Protein AF-A0A423M5M8-F1 (afdb_monomer_lite)

pLDDT: mean 90.84, std 7.81, range [56.66, 98.31]

Organism: Pseudomonas fluorescens (NCBI:txid294)

Structure (mmCIF, N/CA/C/O backbone):
data_AF-A0A423M5M8-F1
#
_entry.id   AF-A0A423M5M8-F1
#
loop_
_atom_site.group_PDB
_atom_site.id
_atom_site.type_symbol
_atom_site.label_atom_id
_atom_site.label_alt_id
_atom_site.label_comp_id
_atom_site.label_asym_id
_atom_site.label_entity_id
_atom_site.label_seq_id
_atom_site.pdbx_PDB_ins_code
_atom_site.Cartn_x
_atom_site.Cartn_y
_atom_site.Cartn_z
_atom_site.occupancy
_atom_site.B_iso_or_equiv
_atom_site.auth_seq_id
_atom_site.auth_comp_id
_atom_site.auth_asym_id
_atom_site.auth_atom_id
_atom_site.pdbx_PDB_model_num
ATOM 1 N N . MET A 1 1 ? -7.072 -20.981 -3.050 1.00 56.66 1 MET A N 1
ATOM 2 C CA . MET A 1 1 ? -8.425 -20.392 -2.879 1.00 56.66 1 MET A CA 1
ATOM 3 C C . MET A 1 1 ? -8.208 -18.982 -2.385 1.00 56.66 1 MET A C 1
ATOM 5 O O . MET A 1 1 ? -7.319 -18.804 -1.570 1.00 56.66 1 MET A O 1
ATOM 9 N N . ALA A 1 2 ? -8.952 -18.030 -2.943 1.00 72.06 2 ALA A N 1
ATOM 10 C CA . ALA A 1 2 ? -8.516 -16.646 -3.046 1.00 72.06 2 ALA A CA 1
ATOM 11 C C . ALA A 1 2 ? -8.427 -15.921 -1.700 1.00 72.06 2 ALA A C 1
ATOM 13 O O . ALA A 1 2 ? -9.328 -16.033 -0.861 1.00 72.06 2 ALA A O 1
ATOM 14 N N . TYR A 1 3 ? -7.365 -15.135 -1.539 1.00 82.31 3 TYR A N 1
ATOM 15 C CA . TYR A 1 3 ? -7.350 -14.000 -0.627 1.00 82.31 3 TYR A CA 1
ATOM 16 C C . TYR A 1 3 ? -8.689 -13.248 -0.700 1.00 82.31 3 TYR A C 1
ATOM 18 O O . TYR A 1 3 ? -9.154 -12.876 -1.778 1.00 82.31 3 TYR A O 1
ATOM 26 N N . ILE A 1 4 ? -9.324 -13.040 0.455 1.00 90.00 4 ILE A N 1
ATOM 27 C CA . ILE A 1 4 ? -10.526 -12.210 0.566 1.00 90.00 4 ILE A CA 1
ATOM 28 C C . ILE A 1 4 ? -10.063 -10.833 1.016 1.00 90.00 4 ILE A C 1
ATOM 30 O O . ILE A 1 4 ? -9.438 -10.716 2.075 1.00 90.00 4 ILE A O 1
ATOM 34 N N . ASN A 1 5 ? -10.377 -9.803 0.229 1.00 90.75 5 ASN A N 1
ATOM 35 C CA . ASN A 1 5 ? -10.115 -8.428 0.626 1.00 90.75 5 ASN A CA 1
ATOM 36 C C . ASN A 1 5 ? -10.817 -8.163 1.973 1.00 90.75 5 ASN A C 1
ATOM 38 O O . ASN A 1 5 ? -12.004 -8.463 2.090 1.00 90.75 5 ASN A O 1
ATOM 42 N N . PRO A 1 6 ? -10.122 -7.639 3.000 1.00 94.12 6 PRO A N 1
ATOM 43 C CA . PRO A 1 6 ? -10.708 -7.363 4.309 1.00 94.12 6 PRO A CA 1
ATOM 44 C C . PRO A 1 6 ? -12.033 -6.586 4.283 1.00 94.12 6 PRO A C 1
ATOM 46 O O . PRO A 1 6 ? -12.882 -6.839 5.133 1.00 94.12 6 PRO A O 1
ATOM 49 N N . GLU A 1 7 ? -12.252 -5.723 3.289 1.00 95.81 7 GLU A N 1
ATOM 50 C CA . GLU A 1 7 ? -13.518 -4.991 3.108 1.00 95.81 7 GLU A CA 1
ATOM 51 C C . GLU A 1 7 ? -14.724 -5.907 2.803 1.00 95.81 7 GLU A C 1
ATOM 53 O O . GLU A 1 7 ? -15.865 -5.577 3.120 1.00 95.81 7 GLU A O 1
ATOM 58 N N . ASP A 1 8 ? -14.485 -7.104 2.263 1.00 95.12 8 ASP A N 1
ATOM 59 C CA . ASP A 1 8 ? -15.524 -8.082 1.913 1.00 95.12 8 ASP A CA 1
ATOM 60 C C . ASP A 1 8 ? -15.810 -9.083 3.053 1.00 95.12 8 ASP A C 1
ATOM 62 O O . ASP A 1 8 ? -16.621 -10.010 2.930 1.00 95.12 8 ASP A O 1
ATOM 66 N N . VAL A 1 9 ? -15.146 -8.923 4.202 1.00 94.62 9 VAL A N 1
ATOM 67 C CA . VAL A 1 9 ? -15.199 -9.864 5.327 1.00 94.62 9 VAL A CA 1
ATOM 68 C C . VAL A 1 9 ? -16.325 -9.471 6.273 1.00 94.62 9 VAL A C 1
ATOM 70 O O . VAL A 1 9 ? -16.150 -8.719 7.233 1.00 94.62 9 VAL A O 1
ATOM 73 N N . VAL A 1 10 ? -17.503 -10.023 5.998 1.00 94.06 10 VAL A N 1
ATOM 74 C CA . VAL A 1 10 ? -18.759 -9.657 6.676 1.00 94.06 10 VAL A CA 1
ATOM 75 C C . VAL A 1 10 ? -19.298 -10.729 7.629 1.00 94.06 10 VAL A C 1
ATOM 77 O O . VAL A 1 10 ? -20.388 -10.578 8.174 1.00 94.06 10 VAL A O 1
ATOM 80 N N . ALA A 1 11 ? -18.591 -11.846 7.812 1.00 91.44 11 ALA A N 1
ATOM 81 C CA . ALA A 1 11 ? -19.034 -12.903 8.717 1.00 91.44 11 ALA A CA 1
ATOM 82 C C . ALA A 1 11 ? -18.602 -12.636 10.176 1.00 91.44 11 ALA A C 1
ATOM 84 O O . ALA A 1 11 ? -17.539 -12.051 10.385 1.00 91.44 11 ALA A O 1
ATOM 85 N N . PRO A 1 12 ? -19.380 -13.119 11.168 1.00 90.44 12 PRO A N 1
ATOM 86 C CA . PRO A 1 12 ? -20.739 -13.651 11.041 1.00 90.44 12 PRO A CA 1
ATOM 87 C C . PRO A 1 12 ? -21.765 -12.530 10.810 1.00 90.44 12 PRO A C 1
ATOM 89 O O . PRO A 1 12 ? -21.898 -11.620 11.622 1.00 90.44 12 PRO A O 1
ATOM 92 N N . LYS A 1 13 ? -22.561 -12.649 9.738 1.00 88.88 13 LYS A N 1
ATOM 93 C CA . LYS A 1 13 ? -23.478 -11.589 9.269 1.00 88.88 13 LYS A CA 1
ATOM 94 C C . LYS A 1 13 ? -24.554 -11.173 10.279 1.00 88.88 13 LYS A C 1
ATOM 96 O O . LYS A 1 13 ? -25.127 -10.100 10.145 1.00 88.88 13 LYS A O 1
ATOM 101 N N . SER A 1 14 ? -24.881 -12.044 11.235 1.00 89.75 14 SER A N 1
ATOM 102 C CA . SER A 1 14 ? -25.900 -11.778 12.256 1.00 89.75 14 SER A CA 1
ATOM 103 C C . SER A 1 14 ? -25.429 -10.806 13.334 1.00 89.75 14 SER A C 1
ATOM 105 O O . SER A 1 14 ? -26.256 -10.090 13.883 1.00 89.75 14 SER A O 1
ATOM 107 N N . SER A 1 15 ? -24.128 -10.800 13.629 1.00 93.06 15 SER A N 1
ATOM 108 C CA . SER A 1 15 ? -23.558 -10.067 14.764 1.00 93.06 15 SER A CA 1
ATOM 109 C C . SER A 1 15 ? -22.590 -8.984 14.318 1.00 93.06 15 SER A C 1
ATOM 111 O O . SER A 1 15 ? -22.564 -7.915 14.915 1.00 93.06 15 SER A O 1
ATOM 113 N N . TRP A 1 16 ? -21.822 -9.231 13.256 1.00 95.75 16 TRP A N 1
ATOM 114 C CA . TRP A 1 16 ? -20.805 -8.312 12.763 1.00 95.75 16 TRP A CA 1
ATOM 115 C C . TRP A 1 16 ? -21.331 -7.406 11.648 1.00 95.75 16 TRP A C 1
ATOM 117 O O . TRP A 1 16 ? -21.918 -7.876 10.669 1.00 95.75 16 TRP A O 1
ATOM 127 N N . LYS A 1 17 ? -21.038 -6.108 11.757 1.00 96.81 17 LYS A N 1
ATOM 128 C CA . LYS A 1 17 ? -21.175 -5.126 10.676 1.00 96.81 17 LYS A CA 1
ATOM 129 C C . LYS A 1 17 ? -19.861 -4.364 10.533 1.00 96.81 17 LYS A C 1
ATOM 131 O O . LYS A 1 17 ? -19.482 -3.606 11.423 1.00 96.81 17 LYS A O 1
ATOM 136 N N . LEU A 1 18 ? -19.178 -4.557 9.407 1.00 96.81 18 LEU A N 1
ATOM 137 C CA . LEU A 1 18 ? -17.964 -3.812 9.083 1.00 96.81 18 LEU A CA 1
ATOM 138 C C . LEU A 1 18 ? -18.305 -2.335 8.840 1.00 96.81 18 LEU A C 1
ATOM 140 O O . LEU A 1 18 ? -19.250 -2.038 8.109 1.00 96.81 18 LEU A O 1
ATOM 144 N N . LYS A 1 19 ? -17.531 -1.421 9.432 1.00 96.12 19 LYS A N 1
ATOM 145 C CA . LYS A 1 19 ? -17.612 0.016 9.141 1.00 96.12 19 LYS A CA 1
ATOM 146 C C . LYS A 1 19 ? -16.451 0.494 8.285 1.00 96.12 19 LYS A C 1
ATOM 148 O O . LYS A 1 19 ? -16.680 1.221 7.323 1.00 96.12 19 LYS A O 1
ATOM 153 N N . LYS A 1 20 ? -15.224 0.127 8.658 1.00 94.50 20 LYS A N 1
ATOM 154 C CA . LYS A 1 20 ? -14.005 0.558 7.967 1.00 94.50 20 LYS A CA 1
ATOM 155 C C . LYS A 1 20 ? -12.841 -0.371 8.284 1.00 94.50 20 LYS A C 1
ATOM 157 O O . LYS A 1 20 ? -12.596 -0.653 9.454 1.00 94.50 20 LYS A O 1
ATOM 162 N N . VAL A 1 21 ? -12.061 -0.765 7.281 1.00 94.44 21 VAL A N 1
ATOM 163 C CA . VAL A 1 21 ? -10.731 -1.342 7.517 1.00 94.44 21 VAL A CA 1
ATOM 164 C C . VAL A 1 21 ? -9.745 -0.201 7.775 1.00 94.44 21 VAL A C 1
ATOM 166 O O . VAL A 1 21 ? -9.558 0.686 6.946 1.00 94.44 21 VAL A O 1
ATOM 169 N N . ILE A 1 22 ? -9.134 -0.197 8.960 1.00 91.69 22 ILE A N 1
ATOM 170 C CA . ILE A 1 22 ? -8.208 0.856 9.410 1.00 91.69 22 ILE A CA 1
ATOM 171 C C . ILE A 1 22 ? -6.735 0.464 9.243 1.00 91.69 22 ILE A C 1
ATOM 173 O O . ILE A 1 22 ? -5.862 1.319 9.322 1.00 91.69 22 ILE A O 1
ATOM 177 N N . HIS A 1 23 ? -6.450 -0.815 8.988 1.00 89.56 23 HIS A N 1
ATOM 178 C CA . HIS A 1 23 ? -5.115 -1.304 8.652 1.00 89.56 23 HIS A CA 1
ATOM 179 C C . HIS A 1 23 ? -5.216 -2.584 7.822 1.00 89.56 23 HIS A C 1
ATOM 181 O O . HIS A 1 23 ? -6.032 -3.449 8.137 1.00 89.56 23 HIS A O 1
ATOM 187 N N . ASN A 1 24 ? -4.393 -2.732 6.781 1.00 89.56 24 ASN A N 1
ATOM 188 C CA . ASN A 1 24 ? -4.392 -3.924 5.931 1.00 89.56 24 ASN A CA 1
ATOM 189 C C . ASN A 1 24 ? -3.022 -4.154 5.283 1.00 89.56 24 ASN A C 1
ATOM 191 O O . ASN A 1 24 ? -2.654 -3.444 4.351 1.00 89.56 24 ASN A O 1
ATOM 195 N N . THR A 1 25 ? -2.312 -5.196 5.720 1.00 83.25 25 THR A N 1
ATOM 196 C CA . THR A 1 25 ? -1.010 -5.600 5.154 1.00 83.25 25 THR A CA 1
ATOM 197 C C . THR A 1 25 ? -1.120 -6.613 4.010 1.00 83.25 25 THR A C 1
ATOM 199 O O . THR A 1 25 ? -0.136 -7.252 3.659 1.00 83.25 25 THR A O 1
ATOM 202 N N . LYS A 1 26 ? -2.305 -6.729 3.395 1.00 84.75 26 LYS A N 1
ATOM 203 C CA . LYS A 1 26 ? -2.585 -7.536 2.195 1.00 84.75 26 LYS A CA 1
ATOM 204 C C . LYS A 1 26 ? -2.387 -9.040 2.417 1.00 84.75 26 LYS A C 1
ATOM 206 O O . LYS A 1 26 ? -2.650 -9.535 3.517 1.00 84.75 26 LYS A O 1
ATOM 211 N N . GLN A 1 27 ? -2.107 -9.784 1.346 1.00 86.38 27 GLN A N 1
ATOM 212 C CA . GLN A 1 27 ? -2.119 -11.246 1.341 1.00 86.38 27 GLN A CA 1
ATOM 213 C C . GLN A 1 27 ? -1.123 -11.824 2.353 1.00 86.38 27 GLN A C 1
ATOM 215 O O . GLN A 1 27 ? 0.003 -11.352 2.460 1.00 86.38 27 GLN A O 1
ATOM 220 N N . GLY A 1 28 ? -1.541 -12.842 3.108 1.00 80.75 28 GLY A N 1
ATOM 221 C CA . GLY A 1 28 ? -0.717 -13.499 4.134 1.00 80.75 28 GLY A CA 1
ATOM 222 C C . GLY A 1 28 ? -0.375 -12.628 5.354 1.00 80.75 28 GLY A C 1
ATOM 223 O O . GLY A 1 28 ? 0.246 -13.110 6.297 1.00 80.75 28 GLY A O 1
ATOM 224 N N . GLY A 1 29 ? -0.781 -11.356 5.353 1.00 86.31 29 GLY A N 1
ATOM 225 C CA . GLY A 1 29 ? -0.588 -10.419 6.451 1.00 86.31 29 GLY A CA 1
ATOM 226 C C . GLY A 1 29 ? -1.736 -10.443 7.459 1.00 86.31 29 GLY A C 1
ATOM 227 O O . GLY A 1 29 ? -2.343 -11.471 7.750 1.00 86.31 29 GLY A O 1
ATOM 228 N N . TRP A 1 30 ? -2.068 -9.273 7.987 1.00 92.94 30 TRP A N 1
ATOM 229 C CA . TRP A 1 30 ? -3.148 -9.049 8.937 1.00 92.94 30 TRP A CA 1
ATOM 230 C C . TRP A 1 30 ? -3.881 -7.745 8.643 1.00 92.94 30 TRP A C 1
ATOM 232 O O . TRP A 1 30 ? -3.455 -6.903 7.846 1.00 92.94 30 TRP A O 1
ATOM 242 N N . SER A 1 31 ? -5.041 -7.584 9.256 1.00 94.44 31 SER A N 1
ATOM 243 C CA . SER A 1 31 ? -5.861 -6.392 9.110 1.00 94.44 31 SER A CA 1
ATOM 244 C C . SER A 1 31 ? -6.556 -6.040 10.412 1.00 94.44 31 SER A C 1
ATOM 246 O O . SER A 1 31 ? -6.856 -6.920 11.222 1.00 94.44 31 SER A O 1
ATOM 248 N N . ALA A 1 32 ? -6.819 -4.749 10.582 1.00 96.31 32 ALA A N 1
ATOM 249 C CA . ALA A 1 32 ? -7.646 -4.198 11.640 1.00 96.31 32 ALA A CA 1
ATOM 250 C C . ALA A 1 32 ? -8.835 -3.463 11.037 1.00 96.31 32 ALA A C 1
ATOM 252 O O . ALA A 1 32 ? -8.697 -2.781 10.019 1.00 96.31 32 ALA A O 1
ATOM 253 N N . ALA A 1 33 ? -9.983 -3.563 11.690 1.00 97.12 33 ALA A N 1
ATOM 254 C CA . ALA A 1 33 ? -11.192 -2.880 11.285 1.00 97.12 33 ALA A CA 1
ATOM 255 C C . ALA A 1 33 ? -11.954 -2.310 12.475 1.00 97.12 33 ALA A C 1
ATOM 257 O O . ALA A 1 33 ? -11.943 -2.858 13.576 1.00 97.12 33 ALA A O 1
ATOM 258 N N . GLU A 1 34 ? -12.665 -1.227 12.201 1.00 97.00 34 GLU A N 1
ATOM 259 C CA . GLU A 1 34 ? -13.761 -0.741 13.018 1.00 97.00 34 GLU A CA 1
ATOM 260 C C . GLU A 1 34 ? -15.061 -1.349 12.506 1.00 97.00 34 GLU A C 1
ATOM 262 O O . GLU A 1 34 ? -15.313 -1.434 11.297 1.00 97.00 34 GLU A O 1
ATOM 267 N N . GLY A 1 35 ? -15.909 -1.758 13.436 1.00 96.50 35 GLY A N 1
ATOM 268 C CA . GLY A 1 35 ? -17.225 -2.283 13.126 1.00 96.50 35 GLY A CA 1
ATOM 269 C C . GLY A 1 35 ? -18.118 -2.282 14.349 1.00 96.50 35 GLY A C 1
ATOM 270 O O . GLY A 1 35 ? -17.751 -1.764 15.404 1.00 96.50 35 GLY A O 1
ATOM 271 N N . SER A 1 36 ? -19.290 -2.889 14.206 1.00 96.50 36 SER A N 1
ATOM 272 C CA . SER A 1 36 ? -20.136 -3.211 15.345 1.00 96.50 36 SER A CA 1
ATOM 273 C C . SER A 1 36 ? -20.325 -4.712 15.496 1.00 96.50 36 SER A C 1
ATOM 275 O O . SER A 1 36 ? -20.532 -5.432 14.516 1.00 96.50 36 SER A O 1
ATOM 277 N N . TRP A 1 37 ? -20.237 -5.178 16.739 1.00 95.56 37 TRP A N 1
ATOM 278 C CA . TRP A 1 37 ? -20.591 -6.529 17.146 1.00 95.56 37 TRP A CA 1
ATOM 279 C C . TRP A 1 37 ? -21.814 -6.466 18.057 1.00 95.56 37 TRP A C 1
ATOM 281 O O . TRP A 1 37 ? -21.733 -5.890 19.140 1.00 95.56 37 TRP A O 1
ATOM 291 N N . ASP A 1 38 ? -22.936 -7.041 17.622 1.00 93.00 38 ASP A N 1
ATOM 292 C CA . ASP A 1 38 ? -24.222 -6.980 18.333 1.00 93.00 38 ASP A CA 1
ATOM 293 C C . ASP A 1 38 ? -24.565 -5.533 18.754 1.00 93.00 38 ASP A C 1
ATOM 295 O O . ASP A 1 38 ? -24.869 -5.243 19.907 1.00 93.00 38 ASP A O 1
ATOM 299 N N . GLU A 1 39 ? -24.452 -4.606 17.792 1.00 92.12 39 GLU A N 1
ATOM 300 C CA . GLU A 1 39 ? -24.707 -3.155 17.929 1.00 92.12 39 GLU A CA 1
ATOM 301 C C . GLU A 1 39 ? -23.716 -2.365 18.797 1.00 92.12 39 GLU A C 1
ATOM 303 O O . GLU A 1 39 ? -23.798 -1.139 18.857 1.00 92.12 39 GLU A O 1
ATOM 308 N N . ARG A 1 40 ? -22.724 -3.026 19.396 1.00 95.31 40 ARG A N 1
ATOM 309 C CA . ARG A 1 40 ? -21.637 -2.368 20.123 1.00 95.31 40 ARG A CA 1
ATOM 310 C C . ARG A 1 40 ? -20.467 -2.066 19.195 1.00 95.31 40 ARG A C 1
ATOM 312 O O . ARG A 1 40 ? -20.009 -2.954 18.483 1.00 95.31 40 ARG A O 1
ATOM 319 N N . GLU A 1 41 ? -19.968 -0.836 19.230 1.00 96.81 41 GLU A N 1
ATOM 320 C CA . GLU A 1 41 ? -18.749 -0.434 18.519 1.00 96.81 41 GLU A CA 1
ATOM 321 C C . GLU A 1 41 ? -17.533 -1.171 19.058 1.00 96.81 41 GLU A C 1
ATOM 323 O O . GLU A 1 41 ? -17.345 -1.236 20.272 1.00 96.81 41 GLU A O 1
ATOM 328 N N . VAL A 1 42 ? -16.718 -1.718 18.160 1.00 97.56 42 VAL A N 1
ATOM 329 C CA . VAL A 1 42 ? -15.532 -2.483 18.540 1.00 97.56 42 VAL A CA 1
ATOM 330 C C . VAL A 1 42 ? -14.394 -2.304 17.542 1.00 97.56 42 VAL A C 1
ATOM 332 O O . VAL A 1 42 ? -14.602 -2.089 16.342 1.00 97.56 42 VAL A O 1
ATOM 335 N N . LEU A 1 43 ? -13.175 -2.476 18.045 1.00 98.00 43 LEU A N 1
ATOM 336 C CA . LEU A 1 43 ? -12.007 -2.790 17.234 1.00 98.00 43 LEU A CA 1
ATOM 337 C C . LEU A 1 43 ? -11.956 -4.299 16.967 1.00 98.00 43 LEU A C 1
ATOM 339 O O . LEU A 1 43 ? -12.176 -5.108 17.871 1.00 98.00 43 LEU A O 1
ATOM 343 N N . ALA A 1 44 ? -11.613 -4.696 15.745 1.00 97.88 44 ALA A N 1
ATOM 344 C CA . ALA A 1 44 ? -11.451 -6.101 15.405 1.00 97.88 44 ALA A CA 1
ATOM 345 C C . ALA A 1 44 ? -10.205 -6.362 14.552 1.00 97.88 44 ALA A C 1
ATOM 347 O O . ALA A 1 44 ? -9.800 -5.525 13.748 1.00 97.88 44 ALA A O 1
ATOM 348 N N . LEU A 1 45 ? -9.597 -7.535 14.732 1.00 97.81 45 LEU A N 1
ATOM 349 C CA . LEU A 1 45 ? -8.353 -7.953 14.084 1.00 97.81 45 LEU A CA 1
ATOM 350 C C . LEU A 1 45 ? -8.525 -9.275 13.340 1.00 97.81 45 LEU A C 1
ATOM 352 O O . LEU A 1 45 ? -9.349 -10.113 13.711 1.00 97.81 45 LEU A O 1
ATOM 356 N N . ARG A 1 46 ? -7.706 -9.497 12.313 1.00 95.88 46 ARG A N 1
ATOM 357 C CA . ARG A 1 46 ? -7.603 -10.795 11.637 1.00 95.88 46 ARG A CA 1
ATOM 358 C C . ARG A 1 46 ? -6.263 -10.988 10.944 1.00 95.88 46 ARG A C 1
ATOM 360 O O . ARG A 1 46 ? -5.650 -10.026 10.502 1.00 95.88 46 ARG A O 1
ATOM 367 N N . TRP A 1 47 ? -5.882 -12.240 10.752 1.00 93.94 47 TRP A N 1
ATOM 368 C CA . TRP A 1 47 ? -4.918 -12.681 9.753 1.00 93.94 47 TRP A CA 1
ATOM 369 C C . TRP A 1 47 ? -5.604 -12.855 8.393 1.00 93.94 47 TRP A C 1
ATOM 371 O O . TRP A 1 47 ? -6.718 -13.387 8.275 1.00 93.94 47 TRP A O 1
ATOM 381 N N . ASN A 1 48 ? -4.937 -12.403 7.345 1.00 92.69 48 ASN A N 1
ATOM 382 C CA . ASN A 1 48 ? -5.393 -12.511 5.970 1.00 92.69 48 ASN A CA 1
ATOM 383 C C . ASN A 1 48 ? -5.002 -13.871 5.389 1.00 92.69 48 ASN A C 1
ATOM 385 O O . ASN A 1 48 ? -4.015 -14.473 5.797 1.00 92.69 48 ASN A O 1
ATOM 389 N N . GLY A 1 49 ? -5.805 -14.371 4.451 1.00 87.44 49 GLY A N 1
ATOM 390 C CA . GLY A 1 49 ? -5.388 -15.505 3.624 1.00 87.44 49 GLY A CA 1
ATOM 391 C C . GLY A 1 49 ? -4.376 -15.063 2.569 1.00 87.44 49 GLY A C 1
ATOM 392 O O . GLY A 1 49 ? -4.121 -13.867 2.410 1.00 87.44 49 GLY A O 1
ATOM 393 N N . SER A 1 50 ? -3.840 -16.010 1.815 1.00 82.94 50 SER A N 1
ATOM 394 C CA . SER A 1 50 ? -3.041 -15.742 0.619 1.00 82.94 50 SER A CA 1
ATOM 395 C C . SER A 1 50 ? -3.432 -16.705 -0.493 1.00 82.94 50 SER A C 1
ATOM 397 O O . SER A 1 50 ? -3.980 -17.779 -0.237 1.00 82.94 50 SER A O 1
ATOM 399 N N . ASP A 1 51 ? -3.118 -16.342 -1.733 1.00 80.25 51 ASP A N 1
ATOM 400 C CA . ASP A 1 51 ? -3.351 -17.228 -2.875 1.00 80.25 51 ASP A CA 1
ATOM 401 C C . ASP A 1 51 ? -2.382 -18.426 -2.898 1.00 80.25 51 ASP A C 1
ATOM 403 O O . ASP A 1 51 ? -2.672 -19.446 -3.529 1.00 80.25 51 ASP A O 1
ATOM 407 N N . SER A 1 52 ? -1.255 -18.324 -2.181 1.00 72.44 52 SER A N 1
ATOM 408 C CA . SER A 1 52 ? -0.211 -19.350 -2.068 1.00 72.44 52 SER A CA 1
ATOM 409 C C . SER A 1 52 ? -0.460 -20.394 -0.974 1.00 72.44 52 SER A C 1
ATOM 411 O O . SER A 1 52 ? 0.182 -21.444 -0.988 1.00 72.44 52 SER A O 1
ATOM 413 N N . GLU A 1 53 ? -1.381 -20.143 -0.042 1.00 71.38 53 GLU A N 1
ATOM 414 C CA . GLU A 1 53 ? -1.681 -21.037 1.078 1.00 71.38 53 GLU A CA 1
ATOM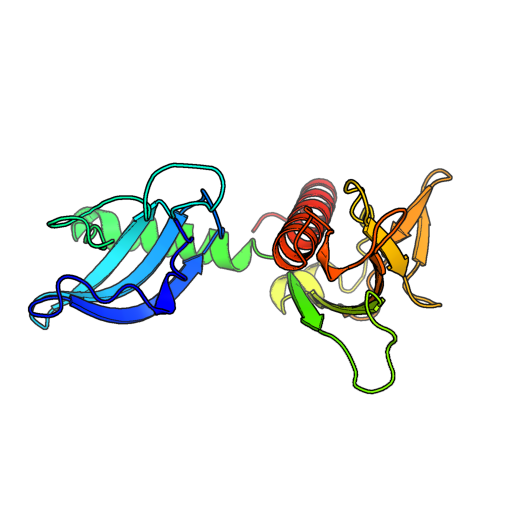 415 C C . GLU A 1 53 ? -3.121 -21.564 1.033 1.00 71.38 53 GLU A C 1
ATOM 417 O O . GLU A 1 53 ? -4.036 -21.002 0.425 1.00 71.38 53 GLU A O 1
ATOM 422 N N . THR A 1 54 ? -3.358 -22.691 1.702 1.00 70.38 54 THR A N 1
ATOM 423 C CA . THR A 1 54 ? -4.709 -23.234 1.854 1.00 70.38 54 THR A CA 1
ATOM 424 C C . THR A 1 54 ? -5.437 -22.530 2.999 1.00 70.38 54 THR A C 1
ATOM 426 O O . THR A 1 54 ? -5.306 -22.934 4.152 1.00 70.38 54 THR A O 1
ATOM 429 N N . GLY A 1 55 ? -6.244 -21.508 2.699 1.00 76.50 55 GLY A N 1
ATOM 430 C CA . GLY A 1 55 ? -7.174 -20.922 3.672 1.00 76.50 55 GLY A CA 1
ATOM 431 C C . GLY A 1 55 ? -7.531 -19.461 3.407 1.00 76.50 55 GLY A C 1
ATOM 432 O O . GLY A 1 55 ? -6.764 -18.709 2.824 1.00 76.50 55 GLY A O 1
ATOM 433 N N . VAL A 1 56 ? -8.698 -19.030 3.888 1.00 88.44 56 VAL A N 1
ATOM 434 C CA . VAL A 1 56 ? -9.210 -17.654 3.719 1.00 88.44 56 VAL A CA 1
ATOM 435 C C . VAL A 1 56 ? -8.709 -16.683 4.802 1.00 88.44 56 VAL A C 1
ATOM 437 O O . VAL A 1 56 ? -9.292 -15.616 5.005 1.00 88.44 56 VAL A O 1
ATOM 440 N N . GLY A 1 57 ? -7.644 -17.057 5.519 1.00 90.44 57 GLY A N 1
ATOM 441 C CA . GLY A 1 57 ? -7.112 -16.374 6.703 1.00 90.44 57 GLY A CA 1
ATOM 442 C C . GLY A 1 57 ? -7.737 -16.855 8.014 1.00 90.44 57 GLY A C 1
ATOM 443 O O . GLY A 1 57 ? -8.451 -17.854 8.034 1.00 90.44 57 GLY A O 1
ATOM 444 N N . ASN A 1 58 ? -7.453 -16.166 9.121 1.00 92.94 58 ASN A N 1
ATOM 445 C CA . ASN A 1 58 ? -7.923 -16.534 10.460 1.00 92.94 58 ASN A CA 1
ATOM 446 C C . ASN A 1 58 ? -8.279 -15.290 11.289 1.00 92.94 58 ASN A C 1
ATOM 448 O O . ASN A 1 58 ? -7.606 -14.278 11.148 1.00 92.94 58 ASN A O 1
ATOM 452 N N . PRO A 1 59 ? -9.257 -15.345 12.205 1.00 94.88 59 PRO A N 1
ATOM 453 C CA . PRO A 1 59 ? -10.080 -16.506 12.545 1.00 94.88 59 PRO A CA 1
ATOM 454 C C . PRO A 1 59 ? -11.074 -16.898 11.441 1.00 94.88 59 PRO A C 1
ATOM 456 O O . PRO A 1 59 ? -11.331 -16.145 10.500 1.00 94.88 59 PRO A O 1
ATOM 459 N N . GLN A 1 60 ? -11.649 -18.095 11.577 1.00 93.06 60 GLN A N 1
ATOM 460 C CA . GLN A 1 60 ? -12.732 -18.580 10.723 1.00 93.06 60 GLN A CA 1
ATOM 461 C C . GLN A 1 60 ? -13.905 -19.085 11.564 1.00 93.06 60 GLN A C 1
ATOM 463 O O . GLN A 1 60 ? -13.715 -19.711 12.605 1.00 93.06 60 GLN A O 1
ATOM 468 N N . SER A 1 61 ? -15.125 -18.869 11.077 1.00 89.50 61 SER A N 1
ATOM 469 C CA . SER A 1 61 ? -16.345 -19.464 11.624 1.00 89.50 61 SER A CA 1
ATOM 470 C C . SER A 1 61 ? -17.031 -20.266 10.528 1.00 89.50 61 SER A C 1
ATOM 472 O O . SER A 1 61 ? -17.448 -19.707 9.515 1.00 89.50 61 SER A O 1
ATOM 474 N N . ARG A 1 62 ? -17.114 -21.592 10.705 1.00 89.50 62 ARG A N 1
ATOM 475 C CA . ARG A 1 62 ? -17.687 -22.528 9.713 1.00 89.50 62 ARG A CA 1
ATOM 476 C C . ARG A 1 62 ? -17.072 -22.380 8.306 1.00 89.50 62 ARG A C 1
ATOM 478 O O . ARG A 1 62 ? -17.778 -22.470 7.311 1.00 89.50 62 ARG A O 1
ATOM 485 N N . GLY 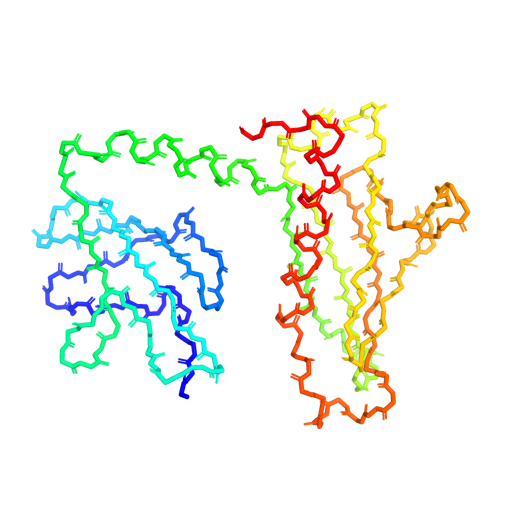A 1 63 ? -15.764 -22.122 8.235 1.00 88.81 63 GLY A N 1
ATOM 486 C CA . GLY A 1 63 ? -15.030 -21.929 6.975 1.00 88.81 63 GLY A CA 1
ATOM 487 C C . GLY A 1 63 ? -15.159 -20.534 6.352 1.00 88.81 63 GLY A C 1
ATOM 488 O O . GLY A 1 63 ? -14.537 -20.266 5.328 1.00 88.81 63 GLY A O 1
ATOM 489 N N . HIS A 1 64 ? -15.926 -19.625 6.958 1.00 90.88 64 HIS A N 1
ATOM 490 C CA . HIS A 1 64 ? -15.968 -18.224 6.549 1.00 90.88 64 HIS A CA 1
ATOM 491 C C . HIS A 1 64 ? -14.933 -17.414 7.316 1.00 90.88 64 HIS A C 1
ATOM 493 O O . HIS A 1 64 ? -14.836 -17.527 8.540 1.00 90.88 64 HIS A O 1
ATOM 499 N N . ALA A 1 65 ? -14.197 -16.564 6.604 1.00 93.69 65 ALA A N 1
ATOM 500 C CA . ALA A 1 65 ? -13.277 -15.632 7.229 1.00 93.69 65 ALA A CA 1
ATOM 501 C C . ALA A 1 65 ? -14.046 -14.651 8.128 1.00 93.69 65 ALA A C 1
ATOM 503 O O . ALA A 1 65 ? -15.085 -14.130 7.723 1.00 93.69 65 ALA A O 1
ATOM 504 N N . THR A 1 66 ? -13.551 -14.425 9.343 1.00 95.50 66 THR A N 1
ATOM 505 C CA . THR A 1 66 ? -14.205 -13.577 10.349 1.00 95.50 66 THR A CA 1
ATOM 506 C C . THR A 1 66 ? -13.185 -12.687 11.048 1.00 95.50 66 THR A C 1
ATOM 508 O O . THR A 1 66 ? -11.977 -12.827 10.858 1.00 95.50 66 THR A O 1
ATOM 511 N N . TRP A 1 67 ? -13.687 -11.769 11.865 1.00 96.81 67 TRP A N 1
ATOM 512 C CA . TRP A 1 67 ? -12.892 -10.893 12.710 1.00 96.81 67 TRP A CA 1
ATOM 513 C C . TRP A 1 67 ? -12.832 -11.406 14.152 1.00 96.81 67 TRP A C 1
ATOM 515 O O . TRP A 1 67 ? -13.807 -11.961 14.662 1.00 96.81 67 TRP A O 1
ATOM 525 N N . PHE A 1 68 ? -11.687 -11.224 14.805 1.00 97.19 68 PHE A N 1
ATOM 526 C CA . PHE A 1 68 ? -11.541 -11.335 16.253 1.00 97.19 68 PHE A CA 1
ATOM 527 C C . PHE A 1 68 ? -11.837 -9.970 16.868 1.00 97.19 68 PHE A C 1
ATOM 529 O O . PHE A 1 68 ? -11.094 -9.019 16.633 1.00 97.19 68 PHE A O 1
ATOM 536 N N . VAL A 1 69 ? -12.915 -9.871 17.640 1.00 97.19 69 VAL A N 1
ATOM 537 C CA . VAL A 1 69 ? -13.237 -8.654 18.391 1.00 97.19 69 VAL A CA 1
ATOM 538 C C . VAL A 1 69 ? -12.228 -8.495 19.524 1.00 97.19 69 VAL A C 1
ATOM 540 O O . VAL A 1 69 ? -12.057 -9.399 20.341 1.00 97.19 69 VAL A O 1
ATOM 543 N N . VAL A 1 70 ? -11.545 -7.354 19.546 1.00 97.62 70 VAL A N 1
ATOM 544 C CA . VAL A 1 70 ? -10.541 -7.030 20.558 1.00 97.62 70 VAL A CA 1
ATOM 545 C C . VAL A 1 70 ? -11.236 -6.797 21.906 1.00 97.62 70 VAL A C 1
ATOM 547 O O . VAL A 1 70 ? -12.248 -6.100 21.935 1.00 97.62 70 VAL A O 1
ATOM 550 N N . PRO A 1 71 ? -10.718 -7.355 23.017 1.00 97.44 71 PRO A N 1
ATOM 551 C CA . PRO A 1 71 ? -11.206 -7.032 24.355 1.00 97.44 71 PRO A CA 1
ATOM 552 C C . PRO A 1 71 ? -11.057 -5.543 24.686 1.00 97.44 71 PRO A C 1
ATOM 554 O O . PRO A 1 71 ? -10.014 -4.945 24.408 1.00 97.44 71 PRO A O 1
ATOM 557 N N . ASP A 1 72 ? -12.075 -4.971 25.320 1.00 94.75 72 ASP A N 1
ATOM 558 C CA . ASP A 1 72 ? -12.204 -3.533 25.583 1.00 94.75 72 ASP A CA 1
ATOM 559 C C . ASP A 1 72 ? -10.995 -2.962 26.349 1.00 94.75 72 ASP A C 1
ATOM 561 O O . ASP A 1 72 ? -10.555 -1.839 26.094 1.00 94.75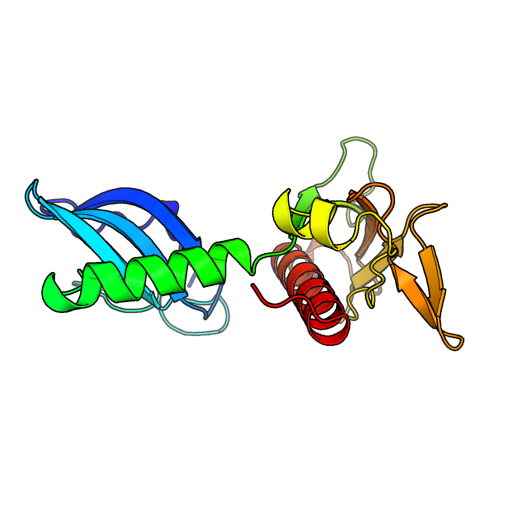 72 ASP A O 1
ATOM 565 N N . GLU A 1 73 ? -10.387 -3.750 27.241 1.00 97.31 73 GLU A N 1
ATOM 566 C CA . GLU A 1 73 ? -9.218 -3.346 28.030 1.00 97.31 73 GLU A CA 1
ATOM 567 C C . GLU A 1 73 ? -7.966 -3.109 27.172 1.00 97.31 73 GLU A C 1
ATOM 569 O O . GLU A 1 73 ? -7.069 -2.364 27.569 1.00 97.31 73 GLU A O 1
ATOM 574 N N . LEU A 1 74 ? -7.894 -3.740 25.997 1.00 97.00 74 LEU A N 1
ATOM 575 C CA . LEU A 1 74 ? -6.770 -3.627 25.067 1.00 97.00 74 LEU A CA 1
ATOM 576 C C . LEU A 1 74 ? -7.015 -2.586 23.973 1.00 97.00 74 LEU A C 1
ATOM 578 O O . LEU A 1 74 ? -6.065 -2.162 23.310 1.00 97.00 74 LEU A O 1
ATOM 582 N N . GLU A 1 75 ? -8.267 -2.177 23.770 1.00 95.00 75 GLU A N 1
ATOM 583 C CA . GLU A 1 75 ? -8.687 -1.425 22.591 1.00 95.00 75 GLU A CA 1
ATOM 584 C C . GLU A 1 75 ? -7.941 -0.095 22.451 1.00 95.00 75 GLU A C 1
ATOM 586 O O . GLU A 1 75 ? -7.363 0.176 21.402 1.00 95.00 75 GLU A O 1
ATOM 591 N N . SER A 1 76 ? -7.883 0.712 23.512 1.00 92.44 76 SER A N 1
ATOM 592 C CA . SER A 1 76 ? -7.228 2.029 23.470 1.00 92.44 76 SER A CA 1
ATOM 593 C C . SER A 1 76 ? -5.736 1.952 23.112 1.00 92.44 76 SER A C 1
ATOM 595 O O . SER A 1 76 ? -5.248 2.729 22.289 1.00 92.44 76 SER A O 1
ATOM 597 N N . GLY A 1 77 ? -5.013 0.991 23.694 1.00 94.94 77 GLY A N 1
ATOM 598 C CA . GLY A 1 77 ? -3.595 0.775 23.417 1.00 94.94 77 GLY A CA 1
ATOM 599 C C . GLY A 1 77 ? -3.361 0.283 21.992 1.00 94.94 77 GLY A C 1
ATOM 600 O O . GLY A 1 77 ? -2.480 0.793 21.300 1.00 94.94 77 GLY A O 1
ATOM 601 N N . LEU A 1 78 ? -4.182 -0.664 21.530 1.00 95.00 78 LEU A N 1
ATOM 602 C CA . LEU A 1 78 ? -4.084 -1.194 20.174 1.00 95.00 78 LEU A CA 1
ATOM 603 C C . LEU A 1 78 ? -4.451 -0.155 19.121 1.00 95.00 78 LEU A C 1
ATOM 605 O O . LEU A 1 78 ? -3.728 -0.048 18.140 1.00 95.00 78 LEU A O 1
ATOM 609 N N . ARG A 1 79 ? -5.500 0.649 19.330 1.00 93.81 79 ARG A N 1
ATOM 610 C CA . ARG A 1 79 ? -5.859 1.752 18.425 1.00 93.81 79 ARG A CA 1
ATOM 611 C C . ARG A 1 79 ? -4.696 2.703 18.226 1.00 93.81 79 ARG A C 1
ATOM 613 O O . ARG A 1 79 ? -4.327 2.949 17.090 1.00 93.81 79 ARG A O 1
ATOM 620 N N . LYS A 1 80 ? -4.053 3.137 19.312 1.00 88.75 80 LYS A N 1
ATOM 621 C CA . LYS A 1 80 ? -2.894 4.029 19.228 1.00 88.75 80 LYS A CA 1
ATOM 622 C C . LYS A 1 80 ? -1.748 3.419 18.419 1.00 88.75 80 LYS A C 1
ATOM 624 O O . LYS A 1 80 ? -1.140 4.107 17.610 1.00 88.75 80 LYS A O 1
ATOM 629 N N . VAL A 1 81 ? -1.450 2.134 18.624 1.00 88.38 81 VAL A N 1
ATOM 630 C CA . VAL A 1 81 ? -0.403 1.446 17.850 1.00 88.38 81 VAL A CA 1
ATOM 631 C C . VAL A 1 81 ? -0.823 1.278 16.390 1.00 88.38 81 VAL A C 1
ATOM 633 O O . VAL A 1 81 ? -0.006 1.466 15.502 1.00 88.38 81 VAL A O 1
ATOM 636 N N . ILE A 1 82 ? -2.084 0.950 16.116 1.00 89.44 82 ILE A N 1
ATOM 637 C CA . ILE A 1 82 ? -2.608 0.802 14.754 1.00 89.44 82 ILE A CA 1
ATOM 638 C C . ILE A 1 82 ? -2.605 2.142 14.019 1.00 89.44 82 ILE A C 1
ATOM 640 O O . ILE A 1 82 ? -2.225 2.174 12.857 1.00 89.44 82 ILE A O 1
ATOM 644 N N . GLU A 1 83 ? -2.976 3.231 14.687 1.00 81.38 83 GLU A N 1
ATOM 645 C CA . GLU A 1 83 ? -2.866 4.597 14.172 1.00 81.38 83 GLU A CA 1
ATOM 646 C C . GLU A 1 83 ? -1.411 4.921 13.842 1.00 81.38 83 GLU A C 1
ATOM 648 O O . GLU A 1 83 ? -1.131 5.284 12.712 1.00 81.38 83 GLU A O 1
ATOM 653 N N . GLN A 1 84 ? -0.467 4.651 14.750 1.00 75.44 84 GLN A N 1
ATOM 654 C CA . GLN A 1 84 ? 0.968 4.803 14.472 1.00 75.44 84 GLN A CA 1
ATOM 655 C C . GLN A 1 84 ? 1.434 3.933 13.298 1.00 75.44 84 GLN A C 1
ATOM 657 O O . GLN A 1 84 ? 2.265 4.350 12.502 1.00 75.44 84 GLN A O 1
ATOM 662 N N . LEU A 1 85 ? 0.899 2.719 13.147 1.00 74.31 85 LEU A N 1
ATOM 663 C CA . LEU A 1 85 ? 1.221 1.843 12.020 1.00 74.31 85 LEU A CA 1
ATOM 664 C C . LEU A 1 85 ? 0.603 2.339 10.706 1.00 74.31 85 LEU A C 1
ATOM 666 O O . LEU A 1 85 ? 1.236 2.216 9.659 1.00 74.31 85 LEU A O 1
ATOM 670 N N . ALA A 1 86 ? -0.605 2.895 10.737 1.00 66.75 86 ALA A N 1
ATOM 671 C CA . ALA A 1 86 ? -1.241 3.526 9.586 1.00 66.75 86 ALA A CA 1
ATOM 672 C C . ALA A 1 86 ? -0.504 4.818 9.199 1.00 66.75 86 ALA A C 1
ATOM 674 O O . ALA A 1 86 ? -0.216 5.025 8.026 1.00 66.75 86 ALA A O 1
ATOM 675 N N . ASP A 1 87 ? -0.087 5.614 10.180 1.00 60.91 87 ASP A N 1
ATOM 676 C CA . ASP A 1 87 ? 0.767 6.791 10.004 1.00 60.91 87 ASP A CA 1
ATOM 677 C C . ASP A 1 87 ? 2.192 6.405 9.560 1.00 60.91 87 ASP A C 1
ATOM 679 O O . ASP A 1 87 ? 2.871 7.180 8.881 1.00 60.91 87 ASP A O 1
ATOM 683 N N . SER A 1 88 ? 2.633 5.176 9.865 1.00 60.53 88 SER A N 1
ATOM 684 C CA . SER A 1 88 ? 3.878 4.596 9.350 1.00 60.53 88 SER A CA 1
ATOM 685 C C . SER A 1 88 ? 3.783 4.158 7.890 1.00 60.53 88 SER A C 1
ATOM 687 O O . SER A 1 88 ? 4.820 3.947 7.258 1.00 60.53 88 SER A O 1
ATOM 689 N N . GLN A 1 89 ? 2.571 4.036 7.328 1.00 71.62 89 GLN A N 1
ATOM 690 C CA . GLN A 1 89 ? 2.409 3.888 5.890 1.00 71.62 89 GLN A CA 1
ATOM 691 C C . GLN A 1 89 ? 2.749 5.227 5.244 1.00 71.62 89 GLN A C 1
ATOM 693 O O . GLN A 1 89 ? 2.015 6.209 5.321 1.00 71.62 89 GLN A O 1
ATOM 698 N N . ILE A 1 90 ? 3.907 5.277 4.601 1.00 81.38 90 ILE A N 1
ATOM 699 C CA . ILE A 1 90 ? 4.435 6.553 4.121 1.00 81.38 90 ILE A CA 1
ATOM 700 C C . ILE A 1 90 ? 3.905 6.939 2.742 1.00 81.38 90 ILE A C 1
ATOM 702 O O . ILE A 1 90 ? 4.097 8.079 2.325 1.00 81.38 90 ILE A O 1
ATOM 706 N N . ALA A 1 91 ? 3.308 5.992 2.011 1.00 88.56 91 ALA A N 1
ATOM 707 C CA . ALA A 1 91 ? 2.882 6.184 0.634 1.00 88.56 91 ALA A CA 1
ATOM 708 C C . ALA A 1 91 ? 1.680 5.314 0.246 1.00 88.56 91 ALA A C 1
ATOM 710 O O . ALA A 1 91 ? 1.575 4.150 0.644 1.00 88.56 91 ALA A O 1
ATOM 711 N N . ASP A 1 92 ? 0.840 5.873 -0.619 1.00 89.50 92 ASP A N 1
ATOM 712 C CA . ASP A 1 92 ? -0.187 5.167 -1.376 1.00 89.50 92 ASP A CA 1
ATOM 713 C C . ASP A 1 92 ? 0.352 4.829 -2.764 1.00 89.50 92 ASP A C 1
ATOM 715 O O . ASP A 1 92 ? 0.882 5.704 -3.448 1.00 89.50 92 ASP A O 1
ATOM 719 N N . CYS A 1 93 ? 0.219 3.569 -3.182 1.00 92.88 93 CYS A N 1
ATOM 720 C CA . CYS A 1 93 ? 0.644 3.088 -4.496 1.00 92.88 93 CYS A CA 1
ATOM 721 C C . CYS A 1 93 ? -0.571 2.634 -5.307 1.00 92.88 93 CYS A C 1
ATOM 723 O O . CYS A 1 93 ? -1.279 1.697 -4.927 1.00 92.88 93 CYS A O 1
ATOM 725 N N . VAL A 1 94 ? -0.788 3.286 -6.444 1.00 94.31 94 VAL A N 1
ATOM 726 C CA .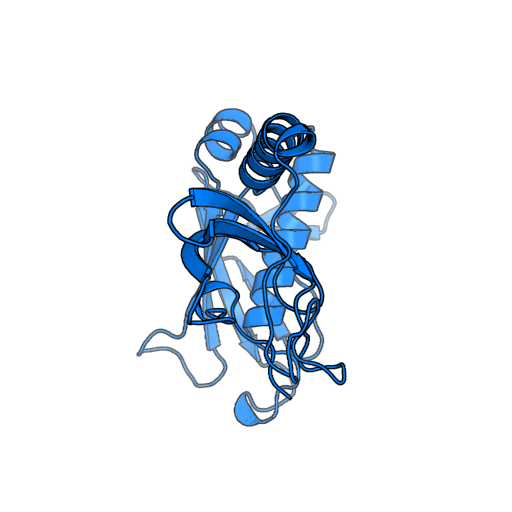 VAL A 1 94 ? -1.797 2.920 -7.433 1.00 94.31 94 VAL A CA 1
ATOM 727 C C . VAL A 1 94 ? -1.076 2.382 -8.659 1.00 94.31 94 VAL A C 1
ATOM 729 O O . VAL A 1 94 ? -0.165 3.017 -9.179 1.00 94.31 94 VAL A O 1
ATOM 732 N N . ILE A 1 95 ? -1.488 1.199 -9.116 1.00 96.31 95 ILE A N 1
ATOM 733 C CA . ILE A 1 95 ? -1.068 0.662 -10.411 1.00 96.31 95 ILE A CA 1
ATOM 734 C C . ILE A 1 95 ? -2.322 0.355 -11.218 1.00 96.31 95 ILE A C 1
ATOM 736 O O . ILE A 1 95 ? -3.197 -0.377 -10.744 1.00 96.31 95 ILE A O 1
ATOM 740 N N . SER A 1 96 ? -2.406 0.938 -12.408 1.00 95.50 96 SER A N 1
ATOM 741 C CA . SER A 1 96 ? -3.547 0.853 -13.319 1.00 95.50 96 SER A CA 1
ATOM 742 C C . SER A 1 96 ? -3.067 0.642 -14.758 1.00 95.50 96 SER A C 1
ATOM 744 O O . SER A 1 96 ? -1.888 0.809 -15.060 1.00 95.50 96 SER A O 1
ATOM 746 N N . LYS A 1 97 ? -3.969 0.230 -15.654 1.00 95.81 97 LYS A N 1
ATOM 747 C CA . LYS A 1 97 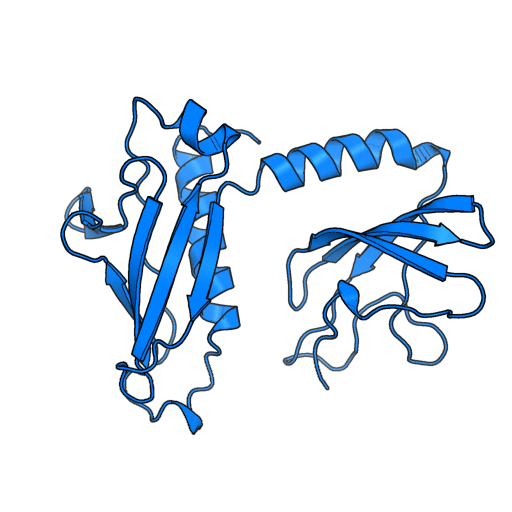? -3.682 0.120 -17.088 1.00 95.81 97 LYS A CA 1
ATOM 748 C C . LYS A 1 97 ? -4.434 1.227 -17.832 1.00 95.81 97 LYS A C 1
ATOM 750 O O . LYS A 1 97 ? -5.649 1.090 -17.974 1.00 95.81 97 LYS A O 1
ATOM 755 N N . PRO A 1 98 ? -3.758 2.295 -18.284 1.00 94.12 98 PRO A N 1
ATOM 756 C CA . PRO A 1 98 ? -4.362 3.280 -19.174 1.00 94.12 98 PRO A CA 1
ATOM 757 C C . PRO A 1 98 ? -4.896 2.648 -20.471 1.00 94.12 98 PRO A C 1
ATOM 759 O O . PRO A 1 98 ? -4.466 1.564 -20.889 1.00 94.12 98 PRO A O 1
ATOM 762 N N . ASP A 1 99 ? -5.855 3.319 -21.107 1.00 92.06 99 ASP A N 1
ATOM 763 C CA . ASP A 1 99 ? -6.504 2.817 -22.326 1.00 92.06 99 ASP A CA 1
ATOM 764 C C . ASP A 1 99 ? -5.535 2.736 -23.512 1.00 92.06 99 ASP A C 1
ATOM 766 O O . ASP A 1 99 ? -5.649 1.840 -24.348 1.00 92.06 99 ASP A O 1
ATOM 770 N N . ASP A 1 100 ? -4.562 3.642 -23.561 1.00 93.06 100 ASP A N 1
ATOM 771 C CA . ASP A 1 100 ? -3.526 3.742 -24.587 1.00 93.06 100 ASP A CA 1
ATOM 772 C C . ASP A 1 100 ? -2.313 2.831 -24.332 1.00 93.06 100 ASP A C 1
ATOM 774 O O . ASP A 1 100 ? -1.409 2.772 -25.164 1.00 93.06 100 ASP A O 1
ATOM 778 N N . TYR A 1 101 ? -2.293 2.095 -23.216 1.00 93.69 101 TYR A N 1
ATOM 779 C CA . TYR A 1 101 ? -1.206 1.177 -22.881 1.00 93.69 101 TYR A CA 1
ATOM 780 C C . TYR A 1 101 ? -1.415 -0.212 -23.495 1.00 93.69 101 TYR A C 1
ATOM 782 O O . TYR A 1 101 ? -2.485 -0.833 -23.369 1.00 93.69 101 TYR A O 1
ATOM 790 N N . ASP A 1 102 ? -0.332 -0.732 -24.077 1.00 94.69 102 ASP A N 1
ATOM 791 C CA . ASP A 1 102 ? -0.237 -2.105 -24.564 1.00 94.69 102 ASP A CA 1
ATOM 792 C C . ASP A 1 102 ? -0.487 -3.128 -23.444 1.00 94.69 102 ASP A C 1
ATOM 794 O O . ASP A 1 102 ? -0.285 -2.879 -22.251 1.00 94.69 102 ASP A O 1
ATOM 798 N N . VAL A 1 103 ? -0.922 -4.329 -23.830 1.00 93.81 103 VAL A N 1
ATOM 799 C CA . VAL A 1 103 ? -1.097 -5.436 -22.883 1.00 93.81 103 VAL A CA 1
ATOM 800 C C . VAL A 1 103 ? 0.238 -5.743 -22.205 1.00 93.81 103 VAL A C 1
ATOM 802 O O . VAL A 1 103 ? 1.227 -6.063 -22.859 1.00 93.81 103 VAL A O 1
ATOM 805 N N . GLY A 1 104 ? 0.240 -5.679 -20.876 1.00 94.50 104 GLY A N 1
ATOM 806 C CA . GLY A 1 104 ? 1.427 -5.896 -20.058 1.00 94.50 104 GLY A CA 1
ATOM 807 C C . GLY A 1 104 ? 2.214 -4.639 -19.714 1.00 94.50 104 GLY A C 1
ATOM 808 O O . GLY A 1 104 ? 3.182 -4.760 -18.970 1.00 94.50 104 GLY A O 1
ATOM 809 N N . ALA A 1 105 ? 1.794 -3.463 -20.187 1.00 97.12 105 ALA A N 1
ATOM 810 C CA . ALA A 1 105 ? 2.257 -2.170 -19.701 1.00 97.12 105 ALA A CA 1
ATOM 811 C C . ALA A 1 105 ? 1.262 -1.612 -18.675 1.00 97.12 105 ALA A C 1
ATOM 813 O O . ALA A 1 105 ? 0.049 -1.659 -18.879 1.00 97.12 105 ALA A O 1
ATOM 814 N N . TRP A 1 106 ? 1.770 -1.053 -17.582 1.00 98.12 106 TRP A N 1
ATOM 815 C CA . TRP A 1 106 ? 0.972 -0.525 -16.481 1.00 98.12 106 TRP A CA 1
ATOM 816 C C . TRP A 1 106 ? 1.562 0.790 -15.990 1.00 98.12 106 TRP A C 1
ATOM 818 O O . TRP A 1 106 ? 2.780 0.933 -15.920 1.00 98.12 106 TRP A O 1
ATOM 828 N N . ARG A 1 107 ? 0.700 1.723 -15.595 1.00 98.25 107 ARG A N 1
ATOM 829 C CA . ARG A 1 107 ? 1.085 2.990 -14.978 1.00 98.25 107 ARG A CA 1
ATOM 830 C C . ARG A 1 107 ? 1.163 2.817 -13.468 1.00 98.25 107 ARG A C 1
ATOM 832 O O . ARG A 1 107 ? 0.211 2.318 -12.871 1.00 98.25 107 ARG A O 1
ATOM 839 N N . ALA A 1 108 ? 2.267 3.235 -12.857 1.00 98.00 108 ALA A N 1
ATOM 840 C CA . ALA A 1 108 ? 2.449 3.263 -11.413 1.00 98.00 108 ALA A CA 1
ATOM 841 C C . ALA A 1 108 ? 2.535 4.710 -10.915 1.00 98.00 108 ALA A C 1
ATOM 843 O O . ALA A 1 108 ? 3.419 5.469 -11.307 1.00 98.00 108 ALA A O 1
ATOM 844 N N . GLU A 1 109 ? 1.628 5.070 -10.015 1.00 98.06 109 GLU A N 1
ATOM 845 C CA . GLU A 1 109 ? 1.541 6.391 -9.400 1.00 98.06 109 GLU A CA 1
ATOM 846 C C . GLU A 1 109 ? 1.590 6.229 -7.888 1.00 98.06 109 GLU A C 1
ATOM 848 O O . GLU A 1 109 ? 0.792 5.507 -7.285 1.00 98.06 109 GLU A O 1
ATOM 853 N N . ILE A 1 110 ? 2.558 6.888 -7.261 1.00 97.56 110 ILE A N 1
ATOM 854 C CA . ILE A 1 110 ? 2.809 6.758 -5.834 1.00 97.56 110 ILE A CA 1
ATOM 855 C C . ILE A 1 110 ? 2.794 8.135 -5.199 1.00 97.56 110 ILE A C 1
ATOM 857 O O . ILE A 1 110 ? 3.486 9.051 -5.640 1.00 97.56 110 ILE A O 1
ATOM 861 N N . THR A 1 111 ? 2.023 8.283 -4.130 1.00 95.38 111 THR A N 1
ATOM 862 C CA . THR A 1 111 ? 1.892 9.548 -3.411 1.00 95.38 111 THR A CA 1
ATOM 863 C C . THR A 1 111 ? 2.256 9.353 -1.952 1.00 95.38 111 THR A C 1
ATOM 865 O O . THR A 1 111 ? 1.677 8.512 -1.275 1.00 95.38 111 THR A O 1
ATOM 868 N N . LEU A 1 112 ? 3.200 10.150 -1.453 1.00 92.75 112 LEU A N 1
ATOM 869 C CA . LEU A 1 112 ? 3.508 10.195 -0.030 1.00 92.75 112 LEU A CA 1
ATOM 870 C C . LEU A 1 112 ? 2.301 10.718 0.761 1.00 92.75 112 LEU A C 1
ATOM 872 O O . LEU A 1 112 ? 1.616 11.656 0.327 1.00 92.75 112 LEU A O 1
ATOM 876 N N . THR A 1 113 ? 2.079 10.159 1.947 1.00 88.31 113 THR A N 1
ATOM 877 C CA . THR A 1 113 ? 1.083 10.675 2.893 1.00 88.31 113 THR A CA 1
ATOM 878 C C . THR A 1 113 ? 1.455 12.083 3.351 1.00 88.31 113 THR A C 1
ATOM 880 O O . THR A 1 113 ? 2.603 12.511 3.229 1.00 88.31 113 THR A O 1
ATOM 883 N N . THR A 1 114 ? 0.500 12.845 3.888 1.00 84.25 114 THR A N 1
ATOM 884 C CA . THR A 1 114 ? 0.747 14.226 4.344 1.00 84.25 114 THR A CA 1
ATOM 885 C C . THR A 1 114 ? 1.884 14.308 5.368 1.00 84.25 114 THR A C 1
ATOM 887 O O . THR A 1 114 ? 2.716 15.210 5.287 1.00 84.25 114 THR A O 1
ATOM 890 N N . ILE A 1 115 ? 1.961 13.338 6.285 1.00 83.69 115 ILE A N 1
ATOM 891 C CA . ILE A 1 115 ? 3.013 13.255 7.307 1.00 83.69 115 ILE A CA 1
ATOM 892 C C . ILE A 1 115 ? 4.378 13.014 6.649 1.00 83.69 115 ILE A C 1
ATOM 894 O O . ILE A 1 115 ? 5.330 13.749 6.914 1.00 83.69 115 ILE A O 1
ATOM 898 N N . ALA A 1 116 ? 4.469 12.036 5.742 1.00 87.88 116 ALA A N 1
ATOM 899 C CA . ALA A 1 116 ? 5.701 11.752 5.014 1.00 87.88 116 ALA A CA 1
ATOM 900 C C . ALA A 1 116 ? 6.126 12.934 4.123 1.00 87.88 116 ALA A C 1
ATOM 902 O O . ALA A 1 116 ? 7.301 13.291 4.098 1.00 87.88 116 ALA A O 1
ATOM 903 N N . LYS A 1 117 ? 5.181 13.599 3.447 1.00 89.94 117 LYS A N 1
ATOM 904 C CA . LYS A 1 117 ? 5.441 14.808 2.649 1.00 89.94 117 LYS A CA 1
ATOM 905 C C . LYS A 1 117 ? 6.059 15.926 3.473 1.00 89.94 117 LYS A C 1
ATOM 907 O O . LYS A 1 117 ? 7.035 16.518 3.026 1.00 89.94 117 LYS A O 1
ATOM 912 N N . GLU A 1 118 ? 5.514 16.211 4.655 1.00 88.00 118 GLU A N 1
ATOM 913 C CA . GLU A 1 118 ? 6.058 17.266 5.514 1.00 88.00 118 GLU A CA 1
ATOM 914 C C . GLU A 1 118 ? 7.439 16.877 6.059 1.00 88.00 118 GLU A C 1
ATOM 916 O O . GLU A 1 118 ? 8.361 17.691 6.025 1.00 88.00 118 GLU A O 1
ATOM 921 N N . HIS A 1 119 ? 7.625 15.618 6.472 1.00 88.69 119 HIS A N 1
ATOM 922 C CA . HIS A 1 119 ? 8.921 15.119 6.941 1.00 88.69 119 HIS A CA 1
ATOM 923 C C . HIS A 1 119 ? 10.014 15.232 5.863 1.00 88.69 119 HIS A C 1
ATOM 925 O O . HIS A 1 119 ? 11.127 15.681 6.137 1.00 88.69 119 HIS A O 1
ATOM 931 N N . PHE A 1 120 ? 9.685 14.876 4.620 1.00 91.00 120 PHE A N 1
ATOM 932 C CA . PHE A 1 120 ? 10.600 14.895 3.475 1.00 91.00 120 PHE A CA 1
ATOM 933 C C . PHE A 1 120 ? 10.556 16.204 2.668 1.00 91.00 120 PHE A C 1
ATOM 935 O O . PHE A 1 120 ? 11.132 16.295 1.588 1.00 91.00 120 PHE A O 1
ATOM 942 N N . LYS A 1 121 ? 9.935 17.269 3.181 1.00 88.62 121 LYS A N 1
ATOM 943 C CA . LYS A 1 121 ? 9.782 18.541 2.452 1.00 88.62 121 LYS A CA 1
ATOM 944 C C . LYS A 1 121 ? 11.107 19.171 2.017 1.00 88.62 121 LYS A C 1
ATOM 946 O O . LYS A 1 121 ? 11.198 19.750 0.940 1.00 88.62 121 LYS A O 1
ATOM 951 N N . ASN A 1 122 ? 12.135 19.043 2.855 1.00 87.19 122 ASN A N 1
ATOM 952 C CA . ASN A 1 122 ? 13.474 19.585 2.599 1.00 87.19 122 ASN A CA 1
ATOM 953 C C . ASN A 1 122 ? 14.479 18.511 2.156 1.00 87.19 122 ASN A C 1
ATOM 955 O O . ASN A 1 122 ? 15.654 18.814 1.951 1.00 87.19 122 ASN A O 1
ATOM 959 N N . TRP A 1 123 ? 14.043 17.254 2.041 1.00 87.62 123 TRP A N 1
ATOM 960 C CA . TRP A 1 123 ? 14.902 16.128 1.704 1.00 87.62 123 TRP A CA 1
ATOM 961 C C . TRP A 1 123 ? 14.201 15.198 0.727 1.00 87.62 123 TRP A C 1
ATOM 963 O O . TRP A 1 123 ? 13.189 14.582 1.038 1.00 87.62 123 TRP A O 1
ATOM 973 N N . GLN A 1 124 ? 14.808 14.986 -0.434 1.00 90.38 124 GLN A N 1
ATOM 974 C CA . GLN A 1 124 ? 14.247 14.088 -1.430 1.00 90.38 124 GLN A CA 1
ATOM 975 C C . GLN A 1 124 ? 14.379 12.615 -1.013 1.00 90.38 124 GLN A C 1
ATOM 977 O O . GLN A 1 124 ? 15.477 12.052 -1.039 1.00 90.38 124 GLN A O 1
ATOM 982 N N . LEU A 1 125 ? 13.260 11.976 -0.665 1.00 95.06 125 LEU A N 1
ATOM 983 C CA . LEU A 1 125 ? 13.224 10.533 -0.437 1.00 95.06 125 LEU A CA 1
ATOM 984 C C . LEU A 1 125 ? 13.507 9.792 -1.753 1.00 95.06 125 LEU A C 1
ATOM 986 O O . LEU A 1 125 ? 12.865 10.042 -2.776 1.00 95.06 125 LEU A O 1
ATOM 990 N N . THR A 1 126 ? 14.467 8.868 -1.713 1.00 96.56 126 THR A N 1
ATOM 991 C CA . THR A 1 126 ? 14.788 7.969 -2.830 1.00 96.56 126 THR A CA 1
ATOM 992 C C . THR A 1 126 ? 14.634 6.524 -2.392 1.00 96.56 126 THR A C 1
ATOM 994 O O . THR A 1 126 ? 14.896 6.211 -1.234 1.00 96.56 126 THR A O 1
ATOM 997 N N . PHE A 1 127 ? 14.223 5.645 -3.298 1.00 95.25 127 PHE A N 1
ATOM 998 C CA . PHE A 1 127 ? 13.958 4.241 -2.999 1.00 95.25 127 PHE A CA 1
ATOM 999 C C . PHE A 1 127 ? 14.388 3.337 -4.158 1.00 95.25 127 PHE A C 1
ATOM 1001 O O . PHE A 1 127 ? 14.533 3.771 -5.301 1.00 95.25 127 PHE A O 1
ATOM 1008 N N . ILE A 1 128 ? 14.614 2.063 -3.855 1.00 94.19 128 ILE A N 1
ATOM 1009 C CA . ILE A 1 128 ? 14.981 1.063 -4.860 1.00 94.19 128 ILE A CA 1
ATOM 1010 C C . ILE A 1 128 ? 13.709 0.624 -5.590 1.00 94.19 128 ILE A C 1
ATOM 1012 O O . ILE A 1 128 ? 12.726 0.256 -4.945 1.00 94.19 128 ILE A O 1
ATOM 1016 N N . LEU A 1 129 ? 13.711 0.653 -6.925 1.00 94.50 129 LEU A N 1
ATOM 1017 C CA . LEU A 1 129 ? 12.583 0.134 -7.702 1.00 94.50 129 LEU A CA 1
ATOM 1018 C C . LEU A 1 129 ? 12.424 -1.378 -7.457 1.00 94.50 129 LEU A C 1
ATOM 1020 O O . LEU A 1 129 ? 13.432 -2.071 -7.304 1.00 94.50 129 LEU A O 1
ATOM 1024 N N . PRO A 1 130 ? 11.192 -1.913 -7.399 1.00 93.62 130 PRO A N 1
ATOM 1025 C CA . PRO A 1 130 ? 10.981 -3.345 -7.228 1.00 93.62 130 PRO A CA 1
ATOM 1026 C C . PRO A 1 130 ? 11.734 -4.177 -8.266 1.00 93.62 130 PRO A C 1
ATOM 1028 O O . PRO A 1 130 ? 11.702 -3.880 -9.459 1.00 93.62 130 PRO A O 1
ATOM 1031 N N . SER A 1 131 ? 12.373 -5.247 -7.797 1.00 90.19 131 SER A N 1
ATOM 1032 C CA . SER A 1 131 ? 13.005 -6.263 -8.636 1.00 90.19 131 SER A CA 1
ATOM 1033 C C . SER A 1 131 ? 12.279 -7.581 -8.399 1.00 90.19 131 SER A C 1
ATOM 1035 O O . SER A 1 131 ? 12.488 -8.244 -7.383 1.00 90.19 131 SER A O 1
ATOM 1037 N N . LEU A 1 132 ? 11.355 -7.910 -9.299 1.00 90.81 132 LEU A N 1
ATOM 1038 C CA . LEU A 1 132 ? 10.509 -9.098 -9.226 1.00 90.81 132 LEU A CA 1
ATOM 1039 C C . LEU A 1 132 ? 10.663 -9.907 -10.515 1.00 90.81 132 LEU A C 1
ATOM 1041 O O . LEU A 1 132 ? 10.864 -9.343 -11.592 1.00 90.81 132 LEU A O 1
ATOM 1045 N N . ALA A 1 133 ? 10.555 -11.233 -10.421 1.00 90.12 133 ALA A N 1
ATOM 1046 C CA . ALA A 1 133 ? 10.630 -12.093 -11.597 1.00 90.12 133 ALA A CA 1
ATOM 1047 C C . ALA A 1 133 ? 9.551 -11.693 -12.615 1.00 90.12 133 AL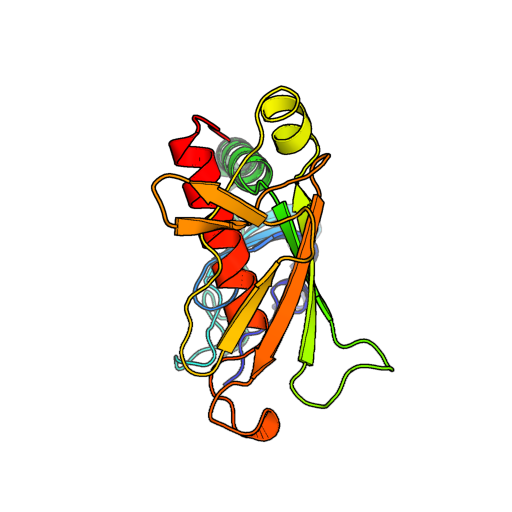A A C 1
ATOM 1049 O O . ALA A 1 133 ? 8.398 -11.457 -12.250 1.00 90.12 133 ALA A O 1
ATOM 1050 N N . TYR A 1 134 ? 9.940 -11.621 -13.887 1.00 96.00 134 TYR A N 1
ATOM 1051 C CA . TYR A 1 134 ? 9.057 -11.289 -15.009 1.00 96.00 134 TYR A CA 1
ATOM 1052 C C . TYR A 1 134 ? 8.406 -9.899 -14.965 1.00 96.00 134 TYR A C 1
ATOM 1054 O O . TYR A 1 134 ? 7.440 -9.641 -15.685 1.00 96.00 134 TYR A O 1
ATOM 1062 N N . ARG A 1 135 ? 8.924 -8.984 -14.143 1.00 96.62 135 ARG A N 1
ATOM 1063 C CA . ARG A 1 135 ? 8.491 -7.587 -14.091 1.00 96.62 135 ARG A CA 1
ATOM 1064 C C . ARG A 1 135 ? 9.695 -6.674 -14.247 1.00 96.62 135 ARG A C 1
ATOM 1066 O O . ARG A 1 135 ? 10.786 -6.986 -13.775 1.00 96.62 135 ARG A O 1
ATOM 1073 N N . ILE A 1 136 ? 9.497 -5.545 -14.907 1.00 95.94 136 ILE A N 1
ATOM 1074 C CA . ILE A 1 136 ? 10.484 -4.472 -14.954 1.00 95.94 136 ILE A CA 1
ATOM 1075 C C . ILE A 1 136 ? 9.792 -3.147 -14.665 1.00 95.94 136 ILE A C 1
ATOM 1077 O O . ILE A 1 136 ? 8.713 -2.881 -15.187 1.00 95.94 136 ILE A O 1
ATOM 1081 N N . CYS A 1 137 ? 10.401 -2.349 -13.796 1.00 97.06 137 CYS A N 1
ATOM 1082 C CA . CYS A 1 137 ? 9.860 -1.075 -13.345 1.00 97.06 137 CYS A CA 1
ATOM 1083 C C . CYS A 1 137 ? 10.795 0.046 -13.792 1.00 97.06 137 CYS A C 1
ATOM 1085 O O . CYS A 1 137 ? 12.010 -0.047 -13.599 1.00 97.06 137 CYS A O 1
ATOM 1087 N N . TYR A 1 138 ? 10.228 1.117 -14.329 1.00 96.50 138 TYR A N 1
ATOM 1088 C CA . TYR A 1 138 ? 10.957 2.314 -14.726 1.00 96.50 138 TYR A CA 1
ATOM 1089 C C . TYR A 1 138 ? 10.334 3.537 -14.074 1.00 96.50 138 TYR A C 1
ATOM 1091 O O . TYR A 1 138 ? 9.118 3.622 -13.955 1.00 96.50 138 TYR A O 1
ATOM 1099 N N . SER A 1 139 ? 11.167 4.492 -13.667 1.00 97.62 139 SER A N 1
ATOM 1100 C CA . SER A 1 139 ? 10.679 5.822 -13.312 1.00 97.62 139 SER A CA 1
ATOM 1101 C C . SER A 1 139 ? 10.526 6.675 -14.561 1.00 97.62 139 SER A C 1
ATOM 1103 O O . SER A 1 139 ? 11.371 6.622 -15.462 1.00 97.62 139 SER A O 1
ATOM 1105 N N . ASP A 1 140 ? 9.547 7.566 -14.535 1.00 97.62 140 ASP A N 1
ATOM 1106 C CA . ASP A 1 140 ? 9.458 8.649 -15.500 1.00 97.62 140 ASP A CA 1
ATOM 1107 C C . ASP A 1 140 ? 10.654 9.604 -15.393 1.00 97.62 140 ASP A C 1
ATOM 1109 O O . ASP A 1 140 ? 11.365 9.698 -14.379 1.00 97.62 140 ASP A O 1
ATOM 1113 N N . LYS A 1 141 ? 10.861 10.383 -16.457 1.00 94.94 141 LYS A N 1
ATOM 1114 C CA . LYS A 1 141 ? 11.882 11.430 -16.476 1.00 94.94 141 LYS A CA 1
ATOM 1115 C C . LYS A 1 141 ? 11.625 12.430 -15.343 1.00 94.94 141 LYS A C 1
ATOM 1117 O O . LYS A 1 141 ? 10.575 13.055 -15.284 1.00 94.94 141 LYS A O 1
ATOM 1122 N N . GLY A 1 142 ? 12.623 12.626 -14.482 1.00 95.00 142 GLY A N 1
ATOM 1123 C CA . GLY A 1 142 ? 12.532 13.508 -13.309 1.00 95.00 142 GLY A CA 1
ATOM 1124 C C . GLY A 1 142 ? 12.202 12.780 -12.003 1.00 95.00 142 GLY A C 1
ATOM 1125 O O . GLY A 1 142 ? 12.536 13.289 -10.938 1.00 95.00 142 GLY A O 1
ATOM 1126 N N . TYR A 1 143 ? 11.679 11.554 -12.081 1.00 97.31 143 TYR A N 1
ATOM 1127 C CA . TYR A 1 143 ? 11.402 10.682 -10.934 1.00 97.31 143 TYR A CA 1
ATOM 1128 C C . TYR A 1 143 ? 12.490 9.617 -10.712 1.00 97.31 143 TYR A C 1
ATOM 1130 O O . TYR A 1 143 ? 12.302 8.648 -9.972 1.00 97.31 143 TYR A O 1
ATOM 1138 N N . ALA A 1 144 ? 13.651 9.784 -11.348 1.00 96.31 144 ALA A N 1
ATOM 1139 C CA . ALA A 1 144 ? 14.834 8.953 -11.157 1.00 96.31 144 ALA A CA 1
ATOM 1140 C C . ALA A 1 144 ? 16.025 9.783 -10.674 1.00 96.31 144 ALA A C 1
ATOM 1142 O O . ALA A 1 144 ? 16.246 10.904 -11.137 1.00 96.31 144 ALA A O 1
ATOM 1143 N N . LYS A 1 145 ? 16.836 9.205 -9.785 1.00 95.44 145 LYS A N 1
ATOM 1144 C CA . LYS A 1 145 ? 18.071 9.817 -9.288 1.00 95.44 145 LYS A CA 1
ATOM 1145 C C . LYS A 1 145 ? 19.154 8.767 -9.097 1.00 95.44 145 LYS A C 1
ATOM 1147 O O . LYS A 1 145 ? 18.895 7.705 -8.541 1.00 95.44 145 LYS A O 1
ATOM 1152 N N . ALA A 1 146 ? 20.370 9.076 -9.539 1.00 93.88 146 ALA A N 1
ATOM 1153 C CA . ALA A 1 146 ? 21.532 8.242 -9.265 1.00 93.88 146 ALA A CA 1
ATOM 1154 C C . ALA A 1 146 ? 21.982 8.443 -7.811 1.00 93.88 146 ALA A C 1
ATOM 1156 O O . ALA A 1 146 ? 22.267 9.568 -7.395 1.00 93.88 146 ALA A O 1
ATOM 1157 N N . VAL A 1 147 ? 22.046 7.356 -7.047 1.00 91.06 147 VAL A N 1
ATOM 1158 C CA . VAL A 1 147 ? 22.532 7.328 -5.664 1.00 91.06 147 VAL A CA 1
ATOM 1159 C C . VAL A 1 147 ? 23.561 6.212 -5.576 1.00 91.06 147 VAL A C 1
ATOM 1161 O O . VAL A 1 147 ? 23.239 5.066 -5.863 1.00 91.06 147 VAL A O 1
ATOM 1164 N N . GLU A 1 148 ? 24.806 6.554 -5.235 1.00 88.38 148 GLU A N 1
ATOM 1165 C CA . GLU A 1 148 ? 25.913 5.585 -5.098 1.00 88.38 148 GLU A CA 1
ATOM 1166 C C . GLU A 1 148 ? 26.141 4.703 -6.344 1.00 88.38 148 GLU A C 1
ATOM 1168 O O . GLU A 1 148 ? 26.589 3.567 -6.251 1.00 88.38 148 GLU A O 1
ATOM 1173 N N . GLY A 1 149 ? 25.852 5.237 -7.536 1.00 86.31 149 GLY A N 1
ATOM 1174 C CA . GLY A 1 149 ? 26.012 4.518 -8.807 1.00 86.31 149 GLY A CA 1
ATOM 1175 C C . GLY A 1 149 ? 24.804 3.677 -9.228 1.00 86.31 149 GLY A C 1
ATOM 1176 O O . GLY A 1 149 ? 24.808 3.141 -10.332 1.00 86.31 149 GLY A O 1
ATOM 1177 N N . GLU A 1 150 ? 23.749 3.616 -8.414 1.00 88.38 150 GLU A N 1
ATOM 1178 C CA . GLU A 1 150 ? 22.496 2.930 -8.738 1.00 88.38 150 GLU A CA 1
ATOM 1179 C C . GLU A 1 150 ? 21.385 3.928 -9.074 1.00 88.38 150 GLU A C 1
ATOM 1181 O O . GLU A 1 150 ? 21.226 4.961 -8.415 1.00 88.38 150 GLU A O 1
ATOM 1186 N N . LEU A 1 151 ? 20.582 3.618 -10.094 1.00 91.31 151 LEU A N 1
ATOM 1187 C CA . LEU A 1 151 ? 19.408 4.418 -10.429 1.00 91.31 151 LEU A CA 1
ATOM 1188 C C . LEU A 1 151 ? 18.258 4.069 -9.476 1.00 91.31 151 LEU A C 1
ATOM 1190 O O . LEU A 1 151 ? 17.808 2.926 -9.424 1.00 91.31 151 LEU A O 1
ATOM 1194 N N . ARG A 1 152 ? 17.777 5.063 -8.731 1.00 95.69 152 ARG A N 1
ATOM 1195 C CA . ARG A 1 152 ? 16.688 4.930 -7.758 1.00 95.69 152 ARG A CA 1
ATOM 1196 C C . ARG A 1 152 ? 15.474 5.745 -8.173 1.00 95.69 152 ARG A C 1
ATOM 1198 O O . ARG A 1 152 ? 15.616 6.779 -8.828 1.00 95.69 152 ARG A O 1
ATOM 1205 N N . GLY A 1 153 ? 14.293 5.307 -7.745 1.00 97.38 153 GLY A N 1
ATOM 1206 C CA . GLY A 1 153 ? 13.101 6.147 -7.761 1.00 97.38 153 GLY A CA 1
ATOM 1207 C C . GLY A 1 153 ? 13.291 7.320 -6.802 1.00 97.38 153 GLY A C 1
ATOM 1208 O O . GLY A 1 153 ? 13.862 7.154 -5.723 1.00 97.38 153 GLY A O 1
ATOM 1209 N N . ALA A 1 154 ? 12.863 8.513 -7.196 1.00 97.25 154 ALA A N 1
ATOM 1210 C CA . ALA A 1 154 ? 13.012 9.731 -6.413 1.00 97.25 154 ALA A CA 1
ATOM 1211 C C . ALA A 1 154 ? 11.687 10.486 -6.375 1.00 97.25 154 ALA A C 1
ATOM 1213 O O . ALA A 1 154 ? 11.135 10.816 -7.423 1.00 97.25 154 ALA A O 1
ATOM 1214 N N . PHE A 1 155 ? 11.184 10.763 -5.174 1.00 97.19 155 PHE A N 1
ATOM 1215 C CA . PHE A 1 155 ? 9.956 11.536 -5.027 1.00 97.19 155 PHE A CA 1
ATOM 1216 C C . PHE A 1 155 ? 10.189 12.999 -5.421 1.00 97.19 155 PHE A C 1
ATOM 1218 O O . PHE A 1 155 ? 11.214 13.584 -5.079 1.00 97.19 155 PHE A O 1
ATOM 1225 N N . VAL A 1 156 ? 9.233 13.604 -6.116 1.00 95.50 156 VAL A N 1
ATOM 1226 C CA . VAL A 1 156 ? 9.194 15.038 -6.432 1.00 95.50 156 VAL A CA 1
ATOM 1227 C C . VAL A 1 156 ? 7.871 15.571 -5.905 1.00 95.50 156 VAL A C 1
ATOM 1229 O O . VAL A 1 156 ? 6.815 15.055 -6.264 1.00 95.50 156 VAL A O 1
ATOM 1232 N N . ASP A 1 157 ? 7.929 16.526 -4.975 1.00 91.94 157 ASP A N 1
ATOM 1233 C CA . ASP A 1 157 ? 6.758 17.084 -4.278 1.00 91.94 157 ASP A CA 1
ATOM 1234 C C . ASP A 1 157 ? 5.823 16.012 -3.684 1.00 91.94 157 ASP A C 1
ATOM 1236 O O . ASP A 1 157 ? 4.592 16.106 -3.694 1.00 91.94 157 ASP A O 1
ATOM 1240 N N . GLY A 1 158 ? 6.432 14.941 -3.164 1.00 93.38 158 GLY A N 1
ATOM 1241 C CA . GLY A 1 158 ? 5.719 13.817 -2.571 1.00 93.38 158 GLY A CA 1
ATOM 1242 C C . GLY A 1 158 ? 4.968 12.941 -3.566 1.00 93.38 158 GLY A C 1
ATOM 1243 O O . GLY A 1 158 ? 4.086 12.196 -3.147 1.00 93.38 158 GLY A O 1
ATOM 1244 N N . LYS A 1 159 ? 5.296 13.025 -4.855 1.00 96.81 159 LYS A N 1
ATOM 1245 C CA . LYS A 1 159 ? 4.816 12.119 -5.897 1.00 96.81 159 LYS A CA 1
ATOM 1246 C C . LYS A 1 159 ? 5.970 11.342 -6.508 1.00 96.81 159 LYS A C 1
ATOM 1248 O O . LYS A 1 159 ? 7.097 11.830 -6.546 1.00 96.81 159 LYS A O 1
ATOM 1253 N N . TRP A 1 160 ? 5.685 10.147 -6.985 1.00 98.25 160 TRP A N 1
ATOM 1254 C CA . TRP A 1 160 ? 6.551 9.386 -7.865 1.00 98.25 160 TRP A CA 1
ATOM 1255 C C . TRP A 1 160 ? 5.690 8.740 -8.941 1.00 98.25 160 TRP A C 1
ATOM 1257 O O . TRP A 1 160 ? 4.612 8.232 -8.638 1.00 98.25 160 TRP A O 1
ATOM 1267 N N . GLU A 1 161 ? 6.163 8.774 -10.180 1.00 98.31 161 GLU A N 1
ATOM 1268 C CA . GLU A 1 161 ? 5.459 8.199 -11.318 1.00 98.31 161 GLU A CA 1
ATOM 1269 C C . GLU A 1 161 ? 6.418 7.389 -12.190 1.00 98.31 161 GLU A C 1
ATOM 1271 O O . GLU A 1 161 ? 7.620 7.677 -12.278 1.00 98.31 161 GLU A O 1
ATOM 1276 N N . GLY A 1 162 ? 5.873 6.361 -12.826 1.00 98.00 162 GLY A N 1
ATOM 1277 C CA . GLY A 1 162 ? 6.625 5.470 -13.686 1.00 98.00 162 GLY A CA 1
ATOM 1278 C C . GLY A 1 162 ? 5.757 4.379 -14.286 1.00 98.00 162 GLY A C 1
ATOM 1279 O O . GLY A 1 162 ? 4.538 4.356 -14.110 1.00 98.00 162 GLY A O 1
ATOM 1280 N N . ASP A 1 163 ? 6.408 3.439 -14.954 1.00 98.06 163 ASP A N 1
ATOM 1281 C CA . ASP A 1 163 ? 5.746 2.342 -15.643 1.00 98.06 163 ASP A CA 1
ATOM 1282 C C . ASP A 1 163 ? 6.252 0.987 -15.150 1.00 98.06 163 ASP A C 1
ATOM 1284 O O . ASP A 1 163 ? 7.413 0.817 -14.762 1.00 98.06 163 ASP A O 1
ATOM 1288 N N . VAL A 1 164 ? 5.367 -0.003 -15.209 1.00 97.88 164 VAL A N 1
ATOM 1289 C CA . VAL A 1 164 ? 5.655 -1.409 -14.935 1.00 97.88 164 VAL A CA 1
ATOM 1290 C C . VAL A 1 164 ? 5.329 -2.213 -16.182 1.00 97.88 164 VAL A C 1
ATOM 1292 O O . VAL A 1 164 ? 4.223 -2.123 -16.709 1.00 97.88 164 VAL A O 1
ATOM 1295 N N . TYR A 1 165 ? 6.265 -3.049 -16.618 1.00 97.44 165 TYR A N 1
ATOM 1296 C CA . TYR A 1 165 ? 6.081 -3.925 -17.768 1.00 97.44 165 TYR A CA 1
ATOM 1297 C C . TYR A 1 165 ? 6.207 -5.395 -17.369 1.00 97.44 165 TYR A C 1
ATOM 1299 O O . TYR A 1 165 ? 7.044 -5.766 -16.539 1.00 97.44 165 TYR A O 1
ATOM 1307 N N . SER A 1 166 ? 5.393 -6.250 -17.985 1.00 96.75 166 SER A N 1
ATOM 1308 C CA . SER A 1 166 ? 5.709 -7.674 -18.100 1.00 96.75 166 SER A CA 1
ATOM 1309 C C . SER A 1 166 ? 7.015 -7.858 -18.869 1.00 96.75 166 SER A C 1
ATOM 1311 O O . SER A 1 166 ? 7.276 -7.162 -19.848 1.00 96.75 166 SER A O 1
ATOM 1313 N N . ASN A 1 167 ? 7.848 -8.797 -18.426 1.00 95.25 167 ASN A N 1
ATOM 1314 C CA . ASN A 1 167 ? 9.159 -9.034 -19.015 1.00 95.25 167 ASN A CA 1
ATOM 1315 C C . ASN A 1 167 ? 9.427 -10.532 -19.192 1.00 95.25 167 ASN A C 1
ATOM 1317 O O . ASN A 1 167 ? 9.323 -11.305 -18.244 1.00 95.25 167 ASN A O 1
ATOM 1321 N N . GLY A 1 168 ? 9.804 -10.944 -20.403 1.00 92.69 168 GLY A N 1
ATOM 1322 C CA . GLY A 1 168 ? 10.180 -12.329 -20.712 1.00 92.69 168 GLY A CA 1
ATOM 1323 C C . GLY A 1 168 ? 9.035 -13.352 -20.727 1.00 92.69 168 GLY A C 1
ATOM 1324 O O . GLY A 1 168 ? 9.287 -14.514 -21.032 1.00 92.69 168 GLY A O 1
ATOM 1325 N N . ILE A 1 169 ? 7.799 -12.943 -20.432 1.00 94.62 169 ILE A N 1
ATOM 1326 C CA . ILE A 1 169 ? 6.591 -13.776 -20.477 1.00 94.62 169 ILE A CA 1
ATOM 1327 C C . ILE A 1 169 ? 5.371 -12.904 -20.841 1.00 94.62 169 ILE A C 1
ATOM 1329 O O . ILE A 1 169 ? 5.361 -11.721 -20.482 1.00 94.62 169 ILE A O 1
ATOM 1333 N N . PRO A 1 170 ? 4.354 -13.431 -21.553 1.00 95.12 170 PRO A N 1
ATOM 1334 C CA . PRO A 1 170 ? 3.094 -12.719 -21.771 1.00 95.12 170 PRO A CA 1
ATOM 1335 C C . PRO A 1 170 ? 2.406 -12.332 -20.455 1.00 95.12 170 PRO A C 1
ATOM 1337 O O . PRO A 1 170 ? 2.443 -13.090 -19.489 1.00 95.12 170 PRO A O 1
ATOM 1340 N N . GLU A 1 171 ? 1.721 -11.183 -20.424 1.00 94.88 171 GLU A N 1
ATOM 1341 C CA . GLU A 1 171 ? 1.022 -10.695 -19.218 1.00 94.88 171 GLU A CA 1
ATOM 1342 C C . GLU A 1 171 ? 0.009 -11.709 -18.674 1.00 94.88 171 GLU A C 1
ATOM 1344 O O . GLU A 1 171 ? -0.087 -11.886 -17.465 1.00 94.88 171 GLU A O 1
ATOM 1349 N N . CYS A 1 172 ? -0.719 -12.398 -19.558 1.00 93.62 172 CYS A N 1
ATOM 1350 C CA . CYS A 1 172 ? -1.720 -13.394 -19.173 1.00 93.62 172 CYS A CA 1
ATOM 1351 C C . CYS A 1 172 ? -1.133 -14.620 -18.466 1.00 93.62 172 CYS A C 1
ATOM 1353 O O . CYS A 1 172 ? -1.849 -15.285 -17.722 1.00 93.62 172 CYS A O 1
ATOM 1355 N N . ASP A 1 173 ? 0.155 -14.886 -18.679 1.00 95.25 173 ASP A N 1
ATOM 1356 C CA . ASP A 1 173 ? 0.873 -16.025 -18.115 1.00 95.25 173 ASP A CA 1
ATOM 1357 C C . ASP A 1 173 ? 1.808 -15.594 -16.974 1.00 95.25 173 ASP A C 1
ATOM 1359 O O . ASP A 1 173 ? 2.508 -16.427 -16.397 1.00 95.25 173 ASP A O 1
ATOM 1363 N N . ASN A 1 174 ? 1.858 -14.295 -16.649 1.00 94.94 174 ASN A N 1
ATOM 1364 C CA . ASN A 1 174 ? 2.801 -13.759 -15.678 1.00 94.94 174 ASN A CA 1
ATOM 1365 C C . ASN A 1 174 ? 2.387 -14.160 -14.249 1.00 94.94 174 ASN A C 1
ATOM 1367 O O . ASN A 1 174 ? 1.355 -13.696 -13.757 1.00 94.94 174 ASN A O 1
ATOM 1371 N N . PRO A 1 175 ? 3.191 -14.977 -13.536 1.00 91.38 175 PRO A N 1
ATOM 1372 C CA . PRO A 1 175 ? 2.852 -15.409 -12.182 1.00 91.38 175 PRO A CA 1
ATOM 1373 C C . PRO A 1 175 ? 2.995 -14.279 -11.151 1.00 91.38 175 PRO A C 1
ATOM 1375 O O . PRO A 1 175 ? 2.465 -14.379 -10.046 1.00 91.38 175 PRO A O 1
ATOM 1378 N N . THR A 1 176 ? 3.712 -13.204 -11.491 1.00 91.38 176 THR A N 1
ATOM 1379 C CA . THR A 1 176 ? 3.883 -12.038 -10.628 1.00 91.38 176 THR A CA 1
ATOM 1380 C C . THR A 1 176 ? 2.737 -11.066 -10.880 1.00 91.38 176 THR A C 1
ATOM 1382 O O . THR A 1 176 ? 2.751 -10.313 -11.856 1.00 91.38 176 THR A O 1
ATOM 1385 N N . SER A 1 177 ? 1.739 -11.062 -9.999 1.00 93.50 177 SER A N 1
ATOM 1386 C CA . SER A 1 177 ? 0.575 -10.180 -10.117 1.00 93.50 177 SER A CA 1
ATOM 1387 C C . SER A 1 177 ? 0.935 -8.702 -9.927 1.00 93.50 177 SER A C 1
ATOM 1389 O O . SER A 1 177 ? 1.937 -8.355 -9.300 1.00 93.50 177 SER A O 1
ATOM 1391 N N . ILE A 1 178 ? 0.082 -7.807 -10.427 1.00 94.06 178 ILE A N 1
ATOM 1392 C CA . ILE A 1 178 ? 0.230 -6.362 -10.206 1.00 94.06 178 ILE A CA 1
ATOM 1393 C C . ILE A 1 178 ? 0.107 -5.988 -8.728 1.00 94.06 178 ILE A C 1
ATOM 1395 O O . ILE A 1 178 ? 0.799 -5.079 -8.273 1.00 94.06 178 ILE A O 1
ATOM 1399 N N . ASP A 1 179 ? -0.698 -6.710 -7.951 1.00 87.06 179 ASP A N 1
ATOM 1400 C CA . ASP A 1 179 ? -0.781 -6.473 -6.509 1.00 87.06 179 ASP A CA 1
ATOM 1401 C C . ASP A 1 179 ? 0.533 -6.829 -5.795 1.00 87.06 179 ASP A C 1
ATOM 1403 O O . ASP A 1 179 ? 0.979 -6.062 -4.946 1.00 87.06 179 ASP A O 1
ATOM 1407 N N . ALA A 1 180 ? 1.236 -7.887 -6.220 1.00 84.12 180 ALA A N 1
ATOM 1408 C CA . ALA A 1 180 ? 2.577 -8.180 -5.709 1.00 84.12 180 ALA A CA 1
ATOM 1409 C C . ALA A 1 180 ? 3.586 -7.062 -6.047 1.00 84.12 180 ALA A C 1
ATOM 1411 O O . ALA A 1 180 ? 4.469 -6.754 -5.244 1.00 84.12 180 ALA A O 1
ATOM 1412 N N . VAL A 1 181 ? 3.445 -6.415 -7.212 1.00 93.75 181 VAL A N 1
ATOM 1413 C CA . VAL A 1 181 ? 4.268 -5.250 -7.578 1.00 93.75 181 VAL A CA 1
ATOM 1414 C C . VAL A 1 181 ? 3.957 -4.046 -6.682 1.00 93.75 181 VAL A C 1
ATOM 1416 O O . VAL A 1 181 ? 4.891 -3.404 -6.199 1.00 93.75 181 VAL A O 1
ATOM 1419 N N . LYS A 1 182 ? 2.673 -3.756 -6.413 1.00 92.19 182 LYS A N 1
ATOM 1420 C CA . LYS A 1 182 ? 2.262 -2.689 -5.477 1.00 92.19 182 LYS A CA 1
ATOM 1421 C C . LYS A 1 182 ? 2.866 -2.907 -4.092 1.00 92.19 182 LYS A C 1
ATOM 1423 O O . LYS A 1 182 ? 3.465 -1.987 -3.535 1.00 92.19 182 LYS A O 1
ATOM 1428 N N . ASP A 1 183 ? 2.758 -4.126 -3.565 1.00 84.69 183 ASP A N 1
ATOM 1429 C CA . ASP A 1 183 ? 3.291 -4.477 -2.248 1.00 84.69 183 ASP A CA 1
ATOM 1430 C C . ASP A 1 183 ? 4.811 -4.275 -2.195 1.00 84.69 183 ASP A C 1
ATOM 1432 O O . ASP A 1 183 ? 5.329 -3.684 -1.245 1.00 84.69 183 ASP A O 1
ATOM 1436 N N . ALA A 1 184 ? 5.534 -4.676 -3.245 1.00 88.38 184 ALA A N 1
ATOM 1437 C CA . ALA A 1 184 ? 6.979 -4.481 -3.331 1.00 88.38 184 ALA A CA 1
ATOM 1438 C C . ALA A 1 184 ? 7.383 -2.996 -3.390 1.00 88.38 184 ALA A C 1
ATOM 1440 O O . ALA A 1 184 ? 8.367 -2.605 -2.757 1.00 88.38 184 ALA A O 1
ATOM 1441 N N . PHE A 1 185 ? 6.624 -2.149 -4.100 1.00 95.00 185 PHE A N 1
ATOM 1442 C CA . PHE A 1 185 ? 6.836 -0.698 -4.070 1.00 95.00 185 PHE A CA 1
ATOM 1443 C C . PHE A 1 185 ? 6.698 -0.159 -2.647 1.00 95.00 185 PHE A C 1
ATOM 1445 O O . PHE A 1 185 ? 7.629 0.464 -2.134 1.00 95.00 185 PHE A O 1
ATOM 1452 N N . VAL A 1 186 ? 5.569 -0.438 -1.990 1.00 90.38 186 VAL A N 1
ATOM 1453 C CA . VAL A 1 186 ? 5.291 0.041 -0.628 1.00 90.38 186 VAL A CA 1
ATOM 1454 C C . VAL A 1 186 ? 6.374 -0.425 0.350 1.00 90.38 186 VAL A C 1
ATOM 1456 O O . VAL A 1 186 ? 6.877 0.379 1.133 1.00 90.38 186 VAL A O 1
ATOM 1459 N N . GLN A 1 187 ? 6.803 -1.688 0.272 1.00 84.38 187 GLN A N 1
ATOM 1460 C CA . GLN A 1 187 ? 7.881 -2.225 1.108 1.00 84.38 187 GLN A CA 1
ATOM 1461 C C . GLN A 1 187 ? 9.215 -1.495 0.896 1.00 84.38 187 GLN A C 1
ATOM 1463 O O . GLN A 1 187 ? 9.854 -1.086 1.870 1.00 84.38 187 GLN A O 1
ATOM 1468 N N . ASN A 1 188 ? 9.636 -1.296 -0.357 1.00 92.75 188 ASN A N 1
ATOM 1469 C CA . ASN A 1 188 ? 10.898 -0.622 -0.670 1.00 92.75 188 ASN A CA 1
ATOM 1470 C C . ASN A 1 188 ? 10.894 0.843 -0.228 1.00 92.75 188 ASN A C 1
ATOM 1472 O O . ASN A 1 188 ? 11.899 1.338 0.288 1.00 92.75 188 ASN A O 1
ATOM 1476 N N . ILE A 1 189 ? 9.764 1.525 -0.402 1.00 93.56 189 ILE A N 1
ATOM 1477 C CA . ILE A 1 189 ? 9.589 2.916 0.008 1.00 93.56 189 ILE A CA 1
ATOM 1478 C C . ILE A 1 189 ? 9.625 2.993 1.540 1.00 93.56 189 ILE A C 1
ATOM 1480 O O . ILE A 1 189 ? 10.418 3.765 2.081 1.00 93.56 189 ILE A O 1
ATOM 1484 N N . ASN A 1 190 ? 8.856 2.157 2.251 1.00 87.88 190 ASN A N 1
ATOM 1485 C CA . ASN A 1 190 ? 8.855 2.107 3.720 1.00 87.88 190 ASN A CA 1
ATOM 1486 C C . ASN A 1 190 ? 10.263 1.882 4.279 1.00 87.88 190 ASN A C 1
ATOM 1488 O O . ASN A 1 190 ? 10.708 2.603 5.173 1.00 87.88 190 ASN A O 1
ATOM 1492 N N . ARG A 1 191 ? 11.005 0.929 3.704 1.00 85.50 191 ARG A N 1
ATOM 1493 C CA . ARG A 1 191 ? 12.399 0.669 4.076 1.00 85.50 191 ARG A CA 1
ATOM 1494 C C . ARG A 1 191 ? 13.283 1.896 3.858 1.00 85.50 191 ARG A C 1
ATOM 1496 O O . ARG A 1 191 ? 14.094 2.221 4.723 1.00 85.50 191 ARG A O 1
ATOM 1503 N N . ALA A 1 192 ? 13.138 2.576 2.723 1.00 90.81 192 ALA A N 1
ATOM 1504 C CA . ALA A 1 192 ? 13.902 3.782 2.431 1.00 90.81 192 ALA A CA 1
ATOM 1505 C C . ALA A 1 192 ? 13.617 4.905 3.438 1.00 90.81 192 ALA A C 1
ATOM 1507 O O . ALA A 1 192 ? 14.553 5.549 3.910 1.00 90.81 192 ALA A O 1
ATOM 1508 N N . ALA A 1 193 ? 12.356 5.113 3.819 1.00 89.31 193 ALA A N 1
ATOM 1509 C CA . ALA A 1 193 ? 12.012 6.138 4.798 1.00 89.31 193 ALA A CA 1
ATOM 1510 C C . ALA A 1 193 ? 12.513 5.805 6.203 1.00 89.31 193 ALA A C 1
ATOM 1512 O O . ALA A 1 193 ? 13.045 6.689 6.870 1.00 89.31 193 ALA A O 1
ATOM 1513 N N . GLN A 1 194 ? 12.421 4.543 6.633 1.00 84.88 194 GLN A N 1
ATOM 1514 C CA . GLN A 1 194 ? 12.988 4.103 7.912 1.00 84.88 194 GLN A CA 1
ATOM 1515 C C . GLN A 1 194 ? 14.500 4.359 7.974 1.00 84.88 194 GLN A C 1
ATOM 1517 O O . GLN A 1 194 ? 14.997 4.899 8.961 1.00 84.88 194 GLN A O 1
ATOM 1522 N N . LEU A 1 195 ? 15.232 4.031 6.901 1.00 83.81 195 LEU A N 1
ATOM 1523 C CA . LEU A 1 195 ? 16.667 4.322 6.789 1.00 83.81 195 LEU A CA 1
ATOM 1524 C C . LEU A 1 195 ? 16.961 5.829 6.771 1.00 83.81 195 LEU A C 1
ATOM 1526 O O . LEU A 1 195 ? 17.997 6.254 7.274 1.00 83.81 195 LEU A O 1
ATOM 1530 N N . ALA A 1 196 ? 16.041 6.633 6.236 1.00 86.31 196 ALA A N 1
ATOM 1531 C CA . ALA A 1 196 ? 16.112 8.090 6.250 1.00 86.31 196 ALA A CA 1
ATOM 1532 C C . ALA A 1 196 ? 15.658 8.723 7.583 1.00 86.31 196 ALA A C 1
ATOM 1534 O O . ALA A 1 196 ? 15.631 9.945 7.696 1.00 86.31 196 ALA A O 1
ATOM 1535 N N . GLY A 1 197 ? 15.330 7.919 8.602 1.00 82.00 197 GLY A N 1
ATOM 1536 C CA . GLY A 1 197 ? 14.978 8.402 9.938 1.00 82.00 197 GLY A CA 1
ATOM 1537 C C . GLY A 1 197 ? 13.495 8.711 10.149 1.00 82.00 197 GLY A C 1
ATOM 1538 O O . GLY A 1 197 ? 13.144 9.247 11.202 1.00 82.00 197 GLY A O 1
ATOM 1539 N N . PHE A 1 198 ? 12.622 8.342 9.208 1.00 80.69 198 PHE A N 1
ATOM 1540 C CA . PHE A 1 198 ? 11.180 8.395 9.419 1.00 80.69 198 PHE A CA 1
ATOM 1541 C C . PHE A 1 198 ? 10.780 7.345 10.460 1.00 80.69 198 PHE A C 1
ATOM 1543 O O . PHE A 1 198 ? 10.926 6.138 10.246 1.00 80.69 198 PHE A O 1
ATOM 1550 N N . LYS A 1 199 ? 10.290 7.815 11.604 1.00 65.00 199 LYS A N 1
ATOM 1551 C CA . LYS A 1 199 ? 9.664 6.992 12.636 1.00 65.00 199 LYS A CA 1
ATOM 1552 C C . LYS A 1 199 ? 8.180 7.333 12.588 1.00 65.00 199 LYS A C 1
ATOM 1554 O O . LYS A 1 199 ? 7.831 8.451 12.960 1.00 65.00 199 LYS A O 1
ATOM 1559 N N . GLY A 1 200 ? 7.379 6.425 12.028 1.00 56.72 200 GLY A N 1
ATOM 1560 C CA . GLY A 1 200 ? 5.920 6.488 12.155 1.00 56.72 200 GLY A CA 1
ATOM 1561 C C . GLY A 1 200 ? 5.493 6.487 13.617 1.00 56.72 200 GLY A C 1
ATOM 1562 O O . GLY A 1 200 ? 6.277 5.975 14.455 1.00 56.72 200 GLY A O 1
#

Foldseek 3Di:
DAWDDPVNQCPPVVFWDFDDWLDDLDAQAKTWTWTGGNNHTFIWIWGIHHPPDPARGDDDDPRGHHTHTDPPVCGVVVVVVSVQVSVLQQKDWDWAADPPDDQFKIKIKMFTDPSNLVVCVVPKQWWAQDDDPQKDKDWDVPQWDQDPNDITGIDDSRMTITMMGGHPDGNVPDPCDVVNNSSRVSVRSSVSVVVVVDRD

Sequence (200 aa):
MAYINPEDVVAPKSSWKLKKVIHNTKQGGWSAAEGSWDEREVLALRWNGSDSETGVGNPQSRGHATWFVVPDELESGLRKVIEQLADSQIADCVISKPDDYDVGAWRAEITLTTIAKEHFKNWQLTFILPSLAYRICYSDKGYAKAVEGELRGAFVDGKWEGDVYSNGIPECDNPTSIDAVKDAFVQNINRAAQLAGFKG

Radius of gyration: 19.03 Å; chains: 1; bounding box: 52×43×53 Å

Secondary structure (DSSP, 8-state):
-----GGG--BSTTTEEEEEEEEE--TTSEEEEEEEETTEEEEEEEEE--TTSSSSEESEETTEEB-EEPPHHHHHHHHHHHHHHHHT--EEEEEE--TTSPTTEEEEEEEE-HHHHHHTTTS--EEPPP--TTEEEEEPTTSEEEETTEEEEE-BTTEEEEEEEE-SS-GGG-SS-HHHHHHHHHHHHHHHHHHTT---